Protein AF-A0A3N2BG12-F1 (afdb_monomer_lite)

Sequence (267 aa):
MSTETVSTYLNQVTRMLGGVDPAYRADVLAGVHDHLEAALGPEPWREQEVRHVLDDLGPPEEIAAAALDGQPTMTAEPPSAMSGAWVPPVAVALVAIGTFAMLLLLSGSYGLGLGSAGSGGPMFEPVSLLWSFPVVLLSPPAPLALVGALLVTLSPLYRGVDRLAAWLALPWCLALLGWGAFILRAVDECVRTGSSFCTGIGADTVRLGGVAVVLVASVGLVLLLARLARVRTTGTSDAGRWWTAAGVVLALLVSTRWRTRGHLALR

Organism: NCBI:txid56055

Structure (mmCIF, N/CA/C/O backbone):
data_AF-A0A3N2BG12-F1
#
_entry.id   AF-A0A3N2BG12-F1
#
loop_
_atom_site.group_PDB
_atom_site.id
_atom_site.type_symbol
_atom_site.label_atom_id
_atom_site.label_alt_id
_atom_site.label_comp_id
_atom_site.label_asym_id
_atom_site.label_entity_id
_atom_site.label_seq_id
_atom_site.pdbx_PDB_ins_code
_atom_site.Cartn_x
_atom_site.Cartn_y
_atom_site.Cartn_z
_atom_site.occupancy
_atom_site.B_iso_or_equiv
_atom_site.auth_seq_id
_atom_site.auth_comp_id
_atom_site.auth_asym_id
_atom_site.auth_atom_id
_atom_site.pdbx_PDB_model_num
ATOM 1 N N . MET A 1 1 ? -30.967 -4.534 17.271 1.00 62.66 1 MET A N 1
ATOM 2 C CA . MET A 1 1 ? -31.020 -3.837 18.574 1.00 62.66 1 MET A CA 1
ATOM 3 C C . MET A 1 1 ? -29.747 -4.070 19.380 1.00 62.66 1 MET A C 1
ATOM 5 O O . MET A 1 1 ? -29.144 -3.084 19.763 1.00 62.66 1 MET A O 1
ATOM 9 N N . SER A 1 2 ? -29.258 -5.305 19.555 1.00 81.25 2 SER A N 1
ATOM 10 C CA . SER A 1 2 ? -27.990 -5.590 20.265 1.00 81.25 2 SER A CA 1
ATOM 11 C C . SER A 1 2 ? -26.761 -4.845 19.713 1.00 81.25 2 SER A C 1
ATOM 13 O O . SER A 1 2 ? -25.994 -4.269 20.480 1.00 81.25 2 SER A O 1
ATOM 15 N N . THR A 1 3 ? -26.611 -4.775 18.390 1.00 87.69 3 THR A N 1
ATOM 16 C CA . THR A 1 3 ? -25.514 -4.044 17.725 1.00 87.69 3 THR A CA 1
ATOM 17 C C . THR A 1 3 ? -25.561 -2.528 17.952 1.00 87.69 3 THR A C 1
ATOM 19 O O . THR A 1 3 ? -24.524 -1.876 18.055 1.00 87.69 3 THR A O 1
ATOM 22 N N . GLU A 1 4 ? -26.758 -1.956 18.096 1.00 92.25 4 GLU A N 1
ATOM 23 C CA . GLU A 1 4 ? -26.951 -0.523 18.348 1.00 92.25 4 GLU A CA 1
ATOM 24 C C . GLU A 1 4 ? -26.493 -0.139 19.763 1.00 92.25 4 GLU A C 1
ATOM 26 O O . GLU A 1 4 ? -25.807 0.872 19.941 1.00 92.25 4 GLU A O 1
ATOM 31 N N . THR A 1 5 ? -26.781 -0.985 20.757 1.00 93.31 5 THR A N 1
ATOM 32 C CA . THR A 1 5 ? -26.326 -0.798 22.143 1.00 93.31 5 THR A CA 1
ATOM 33 C C . THR A 1 5 ? -24.801 -0.819 22.237 1.00 93.31 5 THR A C 1
ATOM 35 O O . THR A 1 5 ? -24.218 0.110 22.795 1.00 93.31 5 THR A O 1
ATOM 38 N N . VAL A 1 6 ? -24.147 -1.808 21.616 1.00 94.56 6 VAL A N 1
ATOM 39 C CA . VAL A 1 6 ? -22.675 -1.888 21.564 1.00 94.56 6 VAL A CA 1
ATOM 40 C C . VAL A 1 6 ? -22.083 -0.657 20.880 1.00 94.56 6 VAL A C 1
ATOM 42 O O . VAL A 1 6 ? -21.166 -0.032 21.410 1.00 94.56 6 VAL A O 1
ATOM 45 N N . SER A 1 7 ? -22.639 -0.248 19.734 1.00 94.50 7 SER A N 1
ATOM 46 C CA . SER A 1 7 ? -22.144 0.928 19.007 1.00 94.50 7 SER A CA 1
ATOM 47 C C . SER A 1 7 ? -22.256 2.218 19.828 1.00 94.50 7 SER A C 1
ATOM 49 O O . SER A 1 7 ? -21.365 3.065 19.779 1.00 94.50 7 SER A O 1
ATOM 51 N N . THR A 1 8 ? -23.315 2.345 20.632 1.00 96.62 8 THR A N 1
ATOM 52 C CA . THR A 1 8 ? -23.535 3.496 21.512 1.00 96.62 8 THR A CA 1
ATOM 53 C C . THR A 1 8 ? -22.511 3.514 22.642 1.00 96.62 8 THR A C 1
ATOM 55 O O . THR A 1 8 ? -21.910 4.560 22.893 1.00 96.62 8 THR A O 1
ATOM 58 N N . TYR A 1 9 ? -22.258 2.362 23.268 1.00 96.19 9 TYR A N 1
ATOM 59 C CA . TYR A 1 9 ? -21.237 2.208 24.304 1.00 96.19 9 TYR A CA 1
ATOM 60 C C . TYR A 1 9 ? -19.838 2.570 23.777 1.00 96.19 9 TYR A C 1
ATOM 62 O O . TYR A 1 9 ? -19.161 3.438 24.329 1.00 96.19 9 TYR A O 1
ATOM 70 N N . LEU A 1 10 ? -19.431 2.003 22.635 1.00 96.38 10 LEU A N 1
ATOM 71 C CA . LEU A 1 10 ? -18.131 2.295 22.017 1.00 96.38 10 LEU A CA 1
ATOM 72 C C . LEU A 1 10 ? -17.995 3.766 21.602 1.00 96.38 10 LEU A C 1
ATOM 74 O O . LEU A 1 10 ? -16.921 4.356 21.739 1.00 96.38 10 LEU A O 1
ATOM 78 N N . ASN A 1 11 ? -19.073 4.395 21.131 1.00 97.38 11 ASN A N 1
ATOM 79 C CA . ASN A 1 11 ? -19.065 5.816 20.792 1.00 97.38 11 ASN A CA 1
ATOM 80 C C . ASN A 1 11 ? -18.904 6.702 22.044 1.00 97.38 11 ASN A C 1
ATOM 82 O O . ASN A 1 11 ? -18.196 7.709 22.008 1.00 97.38 11 ASN A O 1
ATOM 86 N N . GLN A 1 12 ? -19.493 6.313 23.180 1.00 97.38 12 GLN A N 1
ATOM 87 C CA . GLN A 1 12 ? -19.287 7.006 24.455 1.00 97.38 12 GLN A CA 1
ATOM 88 C C . GLN A 1 12 ? -17.830 6.912 24.921 1.00 97.38 12 GLN A C 1
ATOM 90 O O . GLN A 1 12 ? -17.235 7.951 25.221 1.00 97.38 12 GLN A O 1
ATOM 95 N N . VAL A 1 13 ? -17.231 5.714 24.889 1.00 96.81 13 VAL A N 1
ATOM 96 C CA . VAL A 1 13 ? -15.799 5.514 25.182 1.00 96.81 13 VAL A CA 1
ATOM 97 C C . VAL A 1 13 ? -14.935 6.362 24.241 1.00 96.81 13 VAL A C 1
ATOM 99 O O . VAL A 1 13 ? -14.073 7.116 24.688 1.00 96.81 13 VAL A O 1
ATOM 102 N N . THR A 1 14 ? -15.226 6.336 22.937 1.00 96.69 14 THR A N 1
ATOM 103 C CA . THR A 1 14 ? -14.512 7.128 21.919 1.00 96.69 14 THR A CA 1
ATOM 104 C C . THR A 1 14 ? -14.554 8.626 22.217 1.00 96.69 14 THR A C 1
ATOM 106 O O . THR A 1 14 ? -13.544 9.317 22.070 1.00 96.69 14 THR A O 1
ATOM 109 N N . ARG A 1 15 ? -15.714 9.141 22.645 1.00 96.62 15 ARG A N 1
ATOM 110 C CA . ARG A 1 15 ? -15.890 10.553 23.001 1.00 96.62 15 ARG A CA 1
ATOM 111 C C . ARG A 1 15 ? -15.058 10.932 24.227 1.00 96.62 15 ARG A C 1
ATOM 113 O O . ARG A 1 15 ? -14.463 12.007 24.231 1.00 96.62 15 ARG A O 1
ATOM 120 N N . MET A 1 16 ? -14.997 10.066 25.240 1.00 97.19 16 MET A N 1
ATOM 121 C CA . MET A 1 16 ? -14.211 10.309 26.458 1.00 97.19 16 MET A CA 1
ATOM 122 C C . MET A 1 16 ? -12.703 10.234 26.210 1.00 97.19 16 MET A C 1
ATOM 124 O O . MET A 1 16 ? -11.955 11.053 26.736 1.00 97.19 16 MET A O 1
ATOM 128 N N . LEU A 1 17 ? -12.261 9.354 25.311 1.00 95.94 17 LEU A N 1
ATOM 129 C CA . LEU A 1 17 ? -10.867 9.272 24.864 1.00 95.94 17 LEU A CA 1
ATOM 130 C C . LEU A 1 17 ? -10.474 10.377 23.863 1.00 95.94 17 LEU A C 1
ATOM 132 O O . LEU A 1 17 ? -9.393 10.325 23.275 1.00 95.94 17 LEU A O 1
ATOM 136 N N . GLY A 1 18 ? -11.321 11.391 23.648 1.00 94.00 18 GLY A N 1
ATOM 137 C CA . GLY A 1 18 ? -11.129 12.439 22.641 1.00 94.00 18 GLY A CA 1
ATOM 138 C C . GLY A 1 18 ? -9.801 13.202 22.739 1.00 94.00 18 GLY A C 1
ATOM 139 O O . GLY A 1 18 ? -9.287 13.638 21.708 1.00 94.00 18 GLY A O 1
ATOM 140 N N . GLY A 1 19 ? -9.231 13.314 23.944 1.00 89.81 19 GLY A N 1
ATOM 141 C CA . GLY A 1 19 ? -7.939 13.964 24.200 1.00 89.81 19 GLY A CA 1
ATOM 142 C C . GLY A 1 19 ? -6.706 13.059 24.075 1.00 89.81 19 GLY A C 1
ATOM 143 O O . GLY A 1 19 ? -5.590 13.562 24.147 1.00 89.81 19 GLY A O 1
ATOM 144 N N . VAL A 1 20 ? -6.889 11.749 23.890 1.00 91.25 20 VAL A N 1
ATOM 145 C CA . VAL A 1 20 ? -5.798 10.760 23.834 1.00 91.25 20 VAL A CA 1
ATOM 146 C C . VAL A 1 20 ? -5.243 10.632 22.416 1.00 91.25 20 VAL A C 1
ATOM 148 O O . VAL A 1 20 ? -5.963 10.906 21.449 1.00 91.25 20 VAL A O 1
ATOM 151 N N . ASP A 1 21 ? -3.984 10.200 22.284 1.00 87.69 21 ASP A N 1
ATOM 152 C CA . ASP A 1 21 ? -3.363 9.896 20.992 1.00 87.69 21 ASP A CA 1
ATOM 153 C C . ASP A 1 21 ? -4.276 8.998 20.119 1.00 87.69 21 ASP A C 1
ATOM 155 O O . ASP A 1 21 ? -4.820 8.006 20.620 1.00 87.69 21 ASP A O 1
ATOM 159 N N . PRO A 1 22 ? -4.485 9.322 18.825 1.00 86.06 22 PRO A N 1
ATOM 160 C CA . PRO A 1 22 ? -5.392 8.566 17.965 1.00 86.06 22 PRO A CA 1
ATOM 161 C C . PRO A 1 22 ? -5.028 7.088 17.785 1.00 86.06 22 PRO A C 1
ATOM 163 O O . PRO A 1 22 ? -5.942 6.284 17.601 1.00 86.06 22 PRO A O 1
ATOM 166 N N . ALA A 1 23 ? -3.740 6.724 17.816 1.00 83.50 23 ALA A N 1
ATOM 167 C CA . ALA A 1 23 ? -3.322 5.332 17.672 1.00 83.50 23 ALA A CA 1
ATOM 168 C C . ALA A 1 23 ? -3.644 4.546 18.946 1.00 83.50 23 ALA A C 1
ATOM 170 O O . ALA A 1 23 ? -4.341 3.539 18.875 1.00 83.50 23 ALA A O 1
ATOM 171 N N . TYR A 1 24 ? -3.273 5.077 20.113 1.00 89.25 24 TYR A N 1
ATOM 172 C CA . TYR A 1 24 ? -3.615 4.448 21.392 1.00 89.25 24 TYR A CA 1
ATOM 173 C C . TYR A 1 24 ? -5.133 4.317 21.591 1.00 89.25 24 TYR A C 1
ATOM 175 O O . TYR A 1 24 ? -5.625 3.295 22.062 1.00 89.25 24 TYR A O 1
ATOM 183 N N . ARG A 1 25 ? -5.913 5.320 21.170 1.00 94.00 25 ARG A N 1
ATOM 184 C CA . ARG A 1 25 ? -7.381 5.246 21.193 1.00 94.00 25 ARG A CA 1
ATOM 185 C C . ARG A 1 25 ? -7.918 4.090 20.349 1.00 94.00 25 ARG A C 1
ATOM 187 O O . ARG A 1 25 ? -8.853 3.420 20.778 1.00 94.00 25 ARG A O 1
ATOM 194 N N . ALA A 1 26 ? -7.364 3.882 19.155 1.00 92.19 26 ALA A N 1
ATOM 195 C CA . ALA A 1 26 ? -7.762 2.774 18.293 1.00 92.19 26 ALA A CA 1
ATOM 196 C C . ALA A 1 26 ? -7.432 1.422 18.939 1.00 92.19 26 ALA A C 1
ATOM 198 O O . ALA A 1 26 ? -8.269 0.525 18.891 1.00 92.19 26 ALA A O 1
ATOM 199 N N . ASP A 1 27 ? -6.278 1.310 19.599 1.00 93.75 27 ASP A N 1
ATOM 200 C CA . ASP A 1 27 ? -5.863 0.092 20.299 1.00 93.75 27 ASP A CA 1
ATOM 201 C C . ASP A 1 27 ? -6.783 -0.230 21.487 1.00 93.75 27 ASP A C 1
ATOM 203 O O . ASP A 1 27 ? -7.213 -1.371 21.642 1.00 93.75 27 ASP A O 1
ATOM 207 N N . VAL A 1 28 ? -7.161 0.773 22.289 1.00 95.25 28 VAL A N 1
ATOM 208 C CA . VAL A 1 28 ? -8.118 0.593 23.397 1.00 95.25 28 VAL A CA 1
ATOM 209 C C . VAL A 1 28 ? -9.482 0.139 22.872 1.00 95.25 28 VAL A C 1
ATOM 211 O O . VAL A 1 28 ? -10.059 -0.813 23.393 1.00 95.25 28 VAL A O 1
ATOM 214 N N . LEU A 1 29 ? -9.997 0.784 21.819 1.00 96.06 29 LEU A N 1
ATOM 215 C CA . LEU A 1 29 ? -11.281 0.405 21.221 1.00 96.06 29 LEU A CA 1
ATOM 216 C C . LEU A 1 29 ? -11.239 -0.996 20.601 1.00 96.06 29 LEU A C 1
ATOM 218 O O . LEU A 1 29 ? -12.219 -1.729 20.721 1.00 96.06 29 LEU A O 1
ATOM 222 N N . ALA A 1 30 ? -10.120 -1.375 19.977 1.00 94.75 30 ALA A N 1
ATOM 223 C CA . ALA A 1 30 ? -9.907 -2.726 19.472 1.00 94.75 30 ALA A CA 1
ATOM 224 C C . ALA A 1 30 ? -9.903 -3.745 20.618 1.00 94.75 30 ALA A C 1
ATOM 226 O O . ALA A 1 30 ? -10.623 -4.728 20.541 1.00 94.75 30 ALA A O 1
ATOM 227 N N . GLY A 1 31 ? -9.207 -3.469 21.726 1.00 95.38 31 GLY A N 1
ATOM 228 C CA . GLY A 1 31 ? -9.200 -4.352 22.895 1.00 95.38 31 GLY A CA 1
ATOM 229 C C . GLY A 1 31 ? -10.588 -4.558 23.515 1.00 95.38 31 GLY A C 1
ATOM 230 O O . GLY A 1 31 ? -10.947 -5.681 23.865 1.00 95.38 31 GLY A O 1
ATOM 231 N N . VAL A 1 32 ? -11.402 -3.498 23.607 1.00 96.38 32 VAL A N 1
ATOM 232 C CA . VAL A 1 32 ? -12.797 -3.610 24.076 1.00 96.38 32 VAL A CA 1
ATOM 233 C C . VAL A 1 32 ? -13.641 -4.419 23.088 1.00 96.38 32 VAL A C 1
ATOM 235 O O . VAL A 1 32 ? -14.423 -5.270 23.506 1.00 96.38 32 VAL A O 1
ATOM 238 N N . HIS A 1 33 ? -13.477 -4.184 21.783 1.00 95.12 33 HIS A N 1
ATOM 239 C CA . HIS A 1 33 ? -14.175 -4.947 20.750 1.00 95.12 33 HIS A CA 1
ATOM 240 C C . HIS A 1 33 ? -13.805 -6.437 20.794 1.00 95.12 33 HIS A C 1
ATOM 242 O O . HIS A 1 33 ? -14.693 -7.285 20.783 1.00 95.12 33 HIS A O 1
ATOM 248 N N . ASP A 1 34 ? -12.518 -6.756 20.915 1.00 95.19 34 ASP A N 1
ATOM 249 C CA . ASP A 1 34 ? -12.016 -8.127 21.008 1.00 95.19 34 ASP A CA 1
ATOM 250 C C . ASP A 1 34 ? -12.550 -8.832 22.263 1.00 95.19 34 ASP A C 1
ATOM 252 O O . ASP A 1 34 ? -12.915 -10.006 22.209 1.00 95.19 34 ASP A O 1
ATOM 256 N N . HIS A 1 35 ? -12.657 -8.121 23.393 1.00 95.44 35 HIS A N 1
ATOM 257 C CA . HIS A 1 35 ? -13.257 -8.668 24.611 1.00 95.44 35 HIS A CA 1
ATOM 258 C C . HIS A 1 35 ? -14.750 -8.978 24.427 1.00 95.44 35 HIS A C 1
ATOM 260 O O . HIS A 1 35 ? -15.215 -10.042 24.838 1.00 95.44 35 HIS A O 1
ATOM 266 N N . LEU A 1 36 ? -15.492 -8.081 23.769 1.00 95.38 36 LEU A N 1
ATOM 267 C CA . LEU A 1 36 ? -16.903 -8.293 23.442 1.00 95.38 36 LEU A CA 1
ATOM 268 C C . LEU A 1 36 ? -17.092 -9.492 22.507 1.00 95.38 36 LEU A C 1
ATOM 270 O O . LEU A 1 36 ? -17.956 -10.328 22.763 1.00 95.38 36 LEU A O 1
ATOM 274 N N . GLU A 1 37 ? -16.276 -9.608 21.460 1.00 94.81 37 GLU A N 1
ATOM 275 C CA . GLU A 1 37 ? -16.325 -10.732 20.521 1.00 94.81 37 GLU A CA 1
ATOM 276 C C . GLU A 1 37 ? -15.964 -12.057 21.209 1.00 94.81 37 GLU A C 1
ATOM 278 O O . GLU A 1 37 ? -16.634 -13.068 20.997 1.00 94.81 37 GLU A O 1
ATOM 283 N N . ALA A 1 38 ? -14.963 -12.056 22.093 1.00 96.25 38 ALA A N 1
ATOM 284 C CA . ALA A 1 38 ? -14.580 -13.235 22.864 1.00 96.25 38 ALA A CA 1
ATOM 285 C C . ALA A 1 38 ? -15.675 -13.684 23.848 1.00 96.25 38 ALA A C 1
ATOM 287 O O . ALA A 1 38 ? -15.884 -14.885 24.021 1.00 96.25 38 ALA A O 1
ATOM 288 N N . ALA A 1 39 ? -16.374 -12.738 24.483 1.00 96.94 39 ALA A N 1
ATOM 289 C CA . ALA A 1 39 ? -17.426 -13.028 25.455 1.00 96.94 39 ALA A CA 1
ATOM 290 C C . ALA A 1 39 ? -18.754 -13.443 24.798 1.00 96.94 39 ALA A C 1
ATOM 292 O O . ALA A 1 39 ? -19.433 -14.343 25.291 1.00 96.94 39 ALA A O 1
ATOM 293 N N . LEU A 1 40 ? -19.131 -12.797 23.690 1.00 96.19 40 LEU A N 1
ATOM 294 C CA . LEU A 1 40 ? -20.418 -13.008 23.017 1.00 96.19 40 LEU A CA 1
ATOM 295 C C . LEU A 1 40 ? -20.354 -14.062 21.900 1.00 96.19 40 LEU A C 1
ATOM 297 O O . LEU A 1 40 ? -21.387 -14.616 21.521 1.00 96.19 40 LEU A O 1
ATOM 301 N N . GLY A 1 41 ? -19.162 -14.355 21.376 1.00 95.38 41 GLY A N 1
ATOM 302 C CA . GLY A 1 41 ? -18.966 -15.248 20.238 1.00 95.38 41 GLY A CA 1
ATOM 303 C C . GLY A 1 41 ? -19.413 -14.636 18.900 1.00 95.38 41 GLY A C 1
ATOM 304 O O . GLY A 1 41 ? -19.650 -13.430 18.801 1.00 95.38 41 GLY A O 1
ATOM 305 N N . PRO A 1 42 ? -19.526 -15.451 17.834 1.00 92.81 42 PRO A N 1
ATOM 306 C CA . PRO A 1 42 ? -19.967 -14.973 16.527 1.00 92.81 42 PRO A CA 1
ATOM 307 C C . PRO A 1 42 ? -21.444 -14.544 16.543 1.00 92.81 42 PRO A C 1
ATOM 309 O O . PRO A 1 42 ? -22.285 -15.182 17.174 1.00 92.81 42 PRO A O 1
ATOM 312 N N . GLU A 1 43 ? -21.764 -13.476 15.810 1.00 89.44 43 GLU A N 1
ATOM 313 C CA . GLU A 1 43 ? -23.131 -12.961 15.654 1.00 89.44 43 GLU A CA 1
ATOM 314 C C . GLU A 1 43 ? -24.121 -14.016 15.103 1.00 89.44 43 GLU A C 1
ATOM 316 O O . GLU A 1 43 ? -23.722 -14.899 14.334 1.00 89.44 43 GLU A O 1
ATOM 321 N N . PRO A 1 44 ? -25.435 -13.907 15.411 1.00 91.75 44 PRO A N 1
ATOM 322 C CA . PRO A 1 44 ? -26.118 -12.786 16.076 1.00 91.75 44 PRO A CA 1
ATOM 323 C C . PRO A 1 44 ? -26.191 -12.889 17.610 1.00 91.75 44 PRO A C 1
ATOM 325 O O . PRO A 1 44 ? -26.541 -13.930 18.160 1.00 91.75 44 PRO A O 1
ATOM 328 N N . TRP A 1 45 ? -25.972 -11.765 18.300 1.00 94.56 45 TRP A N 1
ATOM 329 C CA . TRP A 1 45 ? -26.019 -11.694 19.768 1.00 94.56 45 TRP A CA 1
ATOM 330 C C . TRP A 1 45 ? -27.411 -11.387 20.312 1.00 94.56 45 TRP A C 1
ATOM 332 O O . TRP A 1 45 ? -28.114 -10.502 19.800 1.00 94.56 45 TRP A O 1
ATOM 342 N N . ARG A 1 46 ? -27.789 -12.047 21.414 1.00 94.88 46 ARG A N 1
ATOM 343 C CA . ARG A 1 46 ? -29.024 -11.717 22.133 1.00 94.88 46 ARG A CA 1
ATOM 344 C C . ARG A 1 46 ? -28.812 -10.478 22.991 1.00 94.88 46 ARG A C 1
ATOM 346 O O . ARG A 1 46 ? -27.800 -10.320 23.661 1.00 94.88 46 ARG A O 1
ATOM 353 N N . GLU A 1 47 ? -29.813 -9.606 23.024 1.00 94.50 47 GLU A N 1
ATOM 354 C CA . GLU A 1 47 ? -29.732 -8.327 23.740 1.00 94.50 47 GLU A CA 1
ATOM 355 C C . GLU A 1 47 ? -29.462 -8.489 25.245 1.00 94.50 47 GLU A C 1
ATOM 357 O O . GLU A 1 47 ? -28.761 -7.677 25.842 1.00 94.50 47 GLU A O 1
ATOM 362 N N . GLN A 1 48 ? -29.986 -9.556 25.853 1.00 95.75 48 GLN A N 1
ATOM 363 C CA . GLN A 1 48 ? -29.745 -9.864 27.262 1.00 95.75 48 GLN A CA 1
ATOM 364 C C . GLN A 1 48 ? -28.290 -10.277 27.531 1.00 95.75 48 GLN A C 1
ATOM 366 O O . GLN A 1 48 ? -27.757 -9.922 28.576 1.00 95.75 48 GLN A O 1
ATOM 371 N N . GLU A 1 49 ? -27.646 -10.984 26.597 1.00 96.06 49 GLU A N 1
ATOM 372 C CA . GLU A 1 49 ? -26.230 -11.364 26.709 1.00 96.06 49 GLU A CA 1
ATOM 373 C C . GLU A 1 49 ? -25.338 -10.134 26.568 1.00 96.06 49 GLU A C 1
ATOM 375 O O . GLU A 1 49 ? -24.463 -9.919 27.395 1.00 96.06 49 GLU A O 1
ATOM 380 N N . VAL A 1 50 ? -25.625 -9.274 25.582 1.00 96.62 50 VAL A N 1
ATOM 381 C CA . VAL A 1 50 ? -24.908 -8.003 25.397 1.00 96.62 50 VAL A CA 1
ATOM 382 C C . VAL A 1 50 ? -25.001 -7.133 26.644 1.00 96.62 50 VAL A C 1
ATOM 384 O O . VAL A 1 50 ? -23.988 -6.612 27.089 1.00 96.62 50 VAL A O 1
ATOM 387 N N . ARG A 1 51 ? -26.196 -6.990 27.231 1.00 96.06 51 ARG A N 1
ATOM 388 C CA . ARG A 1 51 ? -26.363 -6.228 28.476 1.00 96.06 51 ARG A CA 1
ATOM 389 C C . ARG A 1 51 ? -25.555 -6.823 29.624 1.00 96.06 51 ARG A C 1
ATOM 391 O O . ARG A 1 51 ? -24.881 -6.072 30.309 1.00 96.06 51 ARG A O 1
ATOM 398 N N . HIS A 1 52 ? -25.571 -8.145 29.785 1.00 96.69 52 HIS A N 1
ATOM 399 C CA . HIS A 1 52 ? -24.802 -8.802 30.840 1.00 96.69 52 HIS A CA 1
ATOM 400 C C . HIS A 1 52 ? -23.290 -8.591 30.678 1.00 96.69 52 HIS A C 1
ATOM 402 O O . HIS A 1 52 ? -22.629 -8.213 31.633 1.00 96.69 52 HIS A O 1
ATOM 408 N N . VAL A 1 53 ? -22.763 -8.747 29.460 1.00 97.06 53 VAL A N 1
ATOM 409 C CA . VAL A 1 53 ? -21.334 -8.537 29.176 1.00 97.06 53 VAL A CA 1
ATOM 410 C C . VAL A 1 53 ? -20.938 -7.063 29.326 1.00 97.06 53 VAL A C 1
ATOM 412 O O . VAL A 1 53 ? -19.855 -6.773 29.823 1.00 97.06 53 VAL A O 1
ATOM 415 N N . LEU A 1 54 ? -21.797 -6.119 28.926 1.00 96.56 54 LEU A N 1
ATOM 416 C CA . LEU A 1 54 ? -21.545 -4.688 29.135 1.00 96.56 54 LEU A CA 1
ATOM 417 C C . LEU A 1 54 ? -21.585 -4.301 30.620 1.00 96.56 54 LEU A C 1
ATOM 419 O O . LEU A 1 54 ? -20.792 -3.460 31.034 1.00 96.56 54 LEU A O 1
ATOM 423 N N . ASP A 1 55 ? -22.462 -4.920 31.412 1.00 97.31 55 ASP A N 1
ATOM 424 C CA . ASP A 1 55 ? -22.481 -4.741 32.866 1.00 97.31 55 ASP A CA 1
ATOM 425 C C . ASP A 1 55 ? -21.192 -5.296 33.507 1.00 97.31 55 ASP A C 1
ATOM 427 O O . ASP A 1 55 ? -20.639 -4.657 34.401 1.00 97.31 55 ASP A O 1
ATOM 431 N N . ASP A 1 56 ? -20.670 -6.428 33.013 1.00 96.94 56 ASP A N 1
ATOM 432 C CA . ASP A 1 56 ? -19.406 -7.025 33.476 1.00 96.94 56 ASP A CA 1
ATOM 433 C C . ASP A 1 56 ? -18.168 -6.191 33.085 1.00 96.94 56 ASP A C 1
ATOM 435 O O . ASP A 1 56 ? -17.212 -6.099 33.856 1.00 96.94 56 ASP A O 1
ATOM 439 N N . LEU A 1 57 ? -18.181 -5.563 31.902 1.00 95.88 57 LEU A N 1
ATOM 440 C CA . LEU A 1 57 ? -17.156 -4.608 31.445 1.00 95.88 57 LEU A CA 1
ATOM 441 C C . LEU A 1 57 ? -17.131 -3.322 32.283 1.00 95.88 57 LEU A C 1
ATOM 443 O O . LEU A 1 57 ? -16.095 -2.659 32.357 1.00 95.88 57 LEU A O 1
ATOM 447 N N . GLY A 1 58 ? -18.263 -2.972 32.893 1.00 97.06 58 GLY A N 1
ATOM 448 C CA . GLY A 1 58 ? -18.432 -1.764 33.685 1.00 97.06 58 GLY A CA 1
ATOM 449 C C . GLY A 1 58 ? -18.820 -0.526 32.865 1.00 97.06 58 GLY A C 1
ATOM 450 O O . GLY A 1 58 ? -18.972 -0.566 31.635 1.00 97.06 58 GLY A O 1
ATOM 451 N N . PRO A 1 59 ? -19.028 0.614 33.543 1.00 97.31 59 PRO A N 1
ATOM 452 C CA . PRO A 1 59 ? -19.412 1.856 32.892 1.00 97.31 59 PRO A CA 1
ATOM 453 C C . PRO A 1 59 ? -18.285 2.372 31.978 1.00 97.31 59 PRO A C 1
ATOM 455 O O . PRO A 1 59 ? -17.099 2.215 32.286 1.00 97.31 59 PRO A O 1
ATOM 458 N N . PRO A 1 60 ? -18.619 3.026 30.853 1.00 96.44 60 PRO A N 1
ATOM 459 C CA . PRO A 1 60 ? -17.619 3.467 29.885 1.00 96.44 60 PRO A CA 1
ATOM 460 C C . PRO A 1 60 ? -16.643 4.501 30.480 1.00 96.44 60 PRO A C 1
ATOM 462 O O . PRO A 1 60 ? -15.517 4.631 29.994 1.00 96.44 60 PRO A O 1
ATOM 465 N N . GLU A 1 61 ? -17.044 5.228 31.530 1.00 96.75 61 GLU A N 1
ATOM 466 C CA . GLU A 1 61 ? -16.197 6.162 32.277 1.00 96.75 61 GLU A CA 1
ATOM 467 C C . GLU A 1 61 ? -15.029 5.452 32.974 1.00 96.75 61 GLU A C 1
ATOM 469 O O . GLU A 1 61 ? -13.919 5.982 32.978 1.00 96.75 61 GLU A O 1
ATOM 474 N N . GLU A 1 62 ? -15.251 4.253 33.525 1.00 96.50 62 GLU A N 1
ATOM 475 C CA . GLU A 1 62 ? -14.209 3.472 34.204 1.00 96.50 62 GLU A CA 1
ATOM 476 C C . GLU A 1 62 ? -13.184 2.930 33.207 1.00 96.50 62 GLU A C 1
ATOM 478 O O . GLU A 1 62 ? -11.984 3.040 33.452 1.00 96.50 62 GLU A O 1
ATOM 483 N N . ILE A 1 63 ? -13.628 2.442 32.043 1.00 95.19 63 ILE A N 1
ATOM 484 C CA . ILE A 1 63 ? -12.719 2.013 30.968 1.00 95.19 63 ILE A CA 1
ATOM 485 C C . ILE A 1 63 ? -11.881 3.193 30.471 1.00 95.19 63 ILE A C 1
ATOM 487 O O . ILE A 1 63 ? -10.668 3.067 30.292 1.00 95.19 63 ILE A O 1
ATOM 491 N N . ALA A 1 64 ? -12.507 4.355 30.260 1.00 94.88 64 ALA A N 1
ATOM 492 C CA . ALA A 1 64 ? -11.794 5.549 29.824 1.00 94.88 64 ALA A CA 1
ATOM 493 C C . ALA A 1 64 ? -10.782 6.027 30.879 1.00 94.88 64 ALA A C 1
ATOM 495 O O . ALA A 1 64 ? -9.653 6.357 30.522 1.00 94.88 64 ALA A O 1
ATOM 496 N N . ALA A 1 65 ? -11.153 6.026 32.163 1.00 94.44 65 ALA A N 1
ATOM 497 C CA . ALA A 1 65 ? -10.254 6.377 33.261 1.00 94.44 65 ALA A CA 1
ATOM 498 C C . ALA A 1 65 ? -9.078 5.395 33.370 1.00 94.44 65 ALA A C 1
ATOM 500 O O . ALA A 1 65 ? -7.930 5.827 33.415 1.00 94.44 65 ALA A O 1
ATOM 501 N N . ALA A 1 66 ? -9.339 4.086 33.309 1.00 92.69 66 ALA A N 1
ATOM 502 C CA . ALA A 1 66 ? -8.300 3.060 33.331 1.00 92.69 66 ALA A CA 1
ATOM 503 C C . ALA A 1 66 ? -7.338 3.183 32.138 1.00 92.69 66 ALA A C 1
ATOM 505 O O . ALA A 1 66 ? -6.128 3.027 32.297 1.00 92.69 66 ALA A O 1
ATOM 506 N N . ALA A 1 67 ? -7.851 3.509 30.947 1.00 91.50 67 ALA A N 1
ATOM 507 C CA . ALA A 1 67 ? -7.029 3.737 29.762 1.00 91.50 67 ALA A CA 1
ATOM 508 C C . ALA A 1 67 ? -6.159 5.002 29.872 1.00 91.50 67 ALA A C 1
ATOM 510 O O . ALA A 1 67 ? -5.051 5.014 29.334 1.00 91.50 67 ALA A O 1
ATOM 511 N N . LEU A 1 68 ? -6.651 6.046 30.549 1.00 90.50 68 LEU A N 1
ATOM 512 C CA . LEU A 1 68 ? -5.912 7.285 30.815 1.00 90.50 68 LEU A CA 1
ATOM 513 C C . LEU A 1 68 ? -4.833 7.091 31.890 1.00 90.50 68 LEU A C 1
ATOM 515 O O . LEU A 1 68 ? -3.715 7.565 31.710 1.00 90.50 68 LEU A O 1
ATOM 519 N N . ASP A 1 69 ? -5.138 6.361 32.964 1.00 90.44 69 ASP A N 1
ATOM 520 C CA . ASP A 1 69 ? -4.191 6.047 34.044 1.00 90.44 69 ASP A CA 1
ATOM 521 C C . ASP A 1 69 ? -3.108 5.066 33.588 1.00 90.44 69 ASP A C 1
ATOM 523 O O . ASP A 1 69 ? -1.935 5.192 33.941 1.00 90.44 69 ASP A O 1
ATOM 527 N N . GLY A 1 70 ? -3.505 4.083 32.780 1.00 78.31 70 GLY A N 1
ATOM 528 C CA . GLY A 1 70 ? -2.621 3.092 32.185 1.00 78.31 70 GLY A CA 1
ATOM 529 C C . GLY A 1 70 ? -1.867 3.601 30.966 1.00 78.31 70 GLY A C 1
ATOM 530 O O . GLY A 1 70 ? -1.110 2.819 30.391 1.00 78.31 70 GLY A O 1
ATOM 531 N N . GLN A 1 71 ? -2.060 4.868 30.564 1.00 75.44 71 GLN A N 1
ATOM 532 C CA . GLN A 1 71 ? -1.332 5.447 29.448 1.00 75.44 71 GLN A CA 1
ATOM 533 C C . GLN A 1 71 ? 0.152 5.309 29.785 1.00 75.44 71 GLN A C 1
ATOM 535 O O . GLN A 1 71 ? 0.626 5.978 30.712 1.00 75.44 71 GLN A O 1
ATOM 540 N N . PRO A 1 72 ? 0.897 4.427 29.086 1.00 63.09 72 PRO A N 1
ATOM 541 C CA . PRO A 1 72 ? 2.319 4.343 29.320 1.00 63.09 72 PRO A CA 1
ATOM 542 C C . PRO A 1 72 ? 2.811 5.761 29.109 1.00 63.09 72 PRO A C 1
ATOM 544 O O . PRO A 1 72 ? 2.456 6.384 28.102 1.00 63.09 72 PRO A O 1
ATOM 547 N N . THR A 1 73 ? 3.544 6.305 30.082 1.00 58.44 73 THR A N 1
ATOM 548 C CA . THR A 1 73 ? 4.301 7.531 29.885 1.00 58.44 73 THR A CA 1
ATOM 549 C C . THR A 1 73 ? 5.193 7.202 28.706 1.00 58.44 73 THR A C 1
ATOM 551 O O . THR A 1 73 ? 6.222 6.548 28.868 1.00 58.44 73 THR A O 1
ATOM 554 N N . MET A 1 74 ? 4.712 7.490 27.496 1.00 53.81 74 MET A N 1
ATOM 555 C CA . MET A 1 74 ? 5.414 7.200 26.273 1.00 53.81 74 MET A CA 1
ATOM 556 C C . MET A 1 74 ? 6.594 8.133 26.384 1.00 53.81 74 MET A C 1
ATOM 558 O O . MET A 1 74 ? 6.488 9.330 26.119 1.00 53.81 74 MET A O 1
ATOM 562 N N . THR A 1 75 ? 7.698 7.598 26.899 1.00 50.94 75 THR A N 1
ATOM 563 C CA . THR A 1 75 ? 9.023 8.136 26.686 1.00 50.94 75 THR A CA 1
ATOM 564 C C . THR A 1 75 ? 9.064 8.258 25.184 1.00 50.94 75 THR A C 1
ATOM 566 O O . THR A 1 75 ? 9.132 7.228 24.521 1.00 50.94 75 THR A O 1
ATOM 569 N N . ALA A 1 76 ? 8.795 9.464 24.679 1.00 54.88 76 ALA A N 1
ATOM 570 C CA . ALA A 1 76 ? 8.512 9.691 23.278 1.00 54.88 76 ALA A CA 1
ATOM 571 C C . ALA A 1 76 ? 9.683 9.091 22.519 1.00 54.88 76 ALA A C 1
ATOM 573 O O . ALA A 1 76 ? 10.790 9.634 22.561 1.00 54.88 76 ALA A O 1
ATOM 574 N N . GLU A 1 77 ? 9.469 7.911 21.937 1.00 55.44 77 GLU A N 1
ATOM 575 C CA . GLU A 1 77 ? 10.503 7.277 21.156 1.00 55.44 77 GLU A CA 1
ATOM 576 C C . GLU A 1 77 ? 10.767 8.288 20.047 1.00 55.44 77 GLU A C 1
ATOM 578 O O . GLU A 1 77 ? 9.804 8.743 19.410 1.00 55.44 77 GLU A O 1
ATOM 583 N N . PRO A 1 78 ? 12.012 8.784 19.921 1.00 59.50 78 PRO A N 1
ATOM 584 C CA . PRO A 1 78 ? 12.300 9.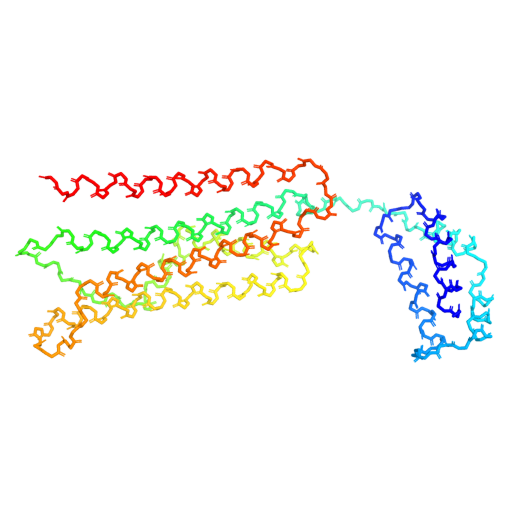878 19.017 1.00 59.50 78 PRO A CA 1
ATOM 585 C C . PRO A 1 78 ? 11.713 9.495 17.665 1.00 59.50 78 PRO A C 1
ATOM 587 O O . PRO A 1 78 ? 11.944 8.363 17.227 1.00 59.50 78 PRO A O 1
ATOM 590 N N . PRO A 1 79 ? 10.896 10.373 17.051 1.00 59.88 79 PRO A N 1
ATOM 591 C CA . PRO A 1 79 ? 10.168 10.028 15.847 1.00 59.88 79 PRO A CA 1
ATOM 592 C C . PRO A 1 79 ? 11.167 9.422 14.877 1.00 59.88 79 PRO A C 1
ATOM 594 O O . PRO A 1 79 ? 12.149 10.074 14.511 1.00 59.88 79 PRO A O 1
ATOM 597 N N . SER A 1 80 ? 10.957 8.144 14.547 1.00 64.69 80 SER A N 1
ATOM 598 C CA . SER A 1 80 ? 11.812 7.435 13.606 1.00 64.69 80 SER A CA 1
ATOM 599 C C . SER A 1 80 ? 12.016 8.349 12.408 1.00 64.69 80 SER A C 1
ATOM 601 O O . SER A 1 80 ? 11.046 8.830 11.821 1.00 64.69 80 SER A O 1
ATOM 603 N N . ALA A 1 81 ? 13.269 8.612 12.031 1.00 67.06 81 ALA A N 1
ATOM 604 C CA . ALA A 1 81 ? 13.573 9.486 10.898 1.00 67.06 81 ALA A CA 1
ATOM 605 C C . ALA A 1 81 ? 12.878 9.024 9.592 1.00 67.06 81 ALA A C 1
ATOM 607 O O . ALA A 1 81 ? 12.791 9.784 8.629 1.00 67.06 81 ALA A O 1
ATOM 608 N N . MET A 1 82 ? 12.345 7.793 9.573 1.00 60.53 82 MET A N 1
ATOM 609 C CA . MET A 1 82 ? 11.604 7.176 8.476 1.00 60.53 82 MET A CA 1
ATOM 610 C C . MET A 1 82 ? 10.064 7.258 8.594 1.00 60.53 82 MET A C 1
ATOM 612 O O . MET A 1 82 ? 9.377 6.744 7.712 1.00 60.53 82 MET A O 1
ATOM 616 N N . SER A 1 83 ? 9.493 7.895 9.625 1.00 64.69 83 SER A N 1
ATOM 617 C CA . SER A 1 83 ? 8.032 8.073 9.781 1.00 64.69 83 SER A CA 1
ATOM 618 C C . SER A 1 83 ? 7.499 9.399 9.222 1.00 64.69 83 SER A C 1
ATOM 620 O O . SER A 1 83 ? 6.293 9.646 9.232 1.00 64.69 83 SER A O 1
ATOM 622 N N . GLY A 1 84 ? 8.375 10.261 8.698 1.00 72.75 84 GLY A N 1
ATOM 623 C CA . GLY A 1 84 ? 7.976 11.556 8.156 1.00 72.75 84 GLY A CA 1
ATOM 624 C C . GLY A 1 84 ? 6.976 11.430 7.000 1.00 72.75 84 GLY A C 1
ATOM 625 O O . GLY A 1 84 ? 7.153 10.627 6.085 1.00 72.75 84 GLY A O 1
ATOM 626 N N . ALA A 1 85 ? 5.962 12.300 6.970 1.00 72.38 85 ALA A N 1
ATOM 627 C CA . ALA A 1 85 ? 4.956 12.352 5.896 1.00 72.38 85 ALA A CA 1
ATOM 628 C C . ALA A 1 85 ? 5.546 12.601 4.484 1.00 72.38 85 ALA A C 1
ATOM 630 O O . ALA A 1 85 ? 4.856 12.442 3.470 1.00 72.38 85 ALA A O 1
ATOM 631 N N . TRP A 1 86 ? 6.825 12.983 4.411 1.00 75.62 86 TRP A N 1
ATOM 632 C CA . TRP A 1 86 ? 7.611 13.158 3.190 1.00 75.62 86 TRP A CA 1
ATOM 633 C C . TRP A 1 86 ? 8.190 11.843 2.634 1.00 75.62 86 TRP A C 1
ATOM 635 O O . TRP A 1 86 ? 8.519 11.787 1.450 1.00 75.62 86 TRP A O 1
ATOM 645 N N . VAL A 1 87 ? 8.270 10.773 3.432 1.00 75.75 87 VAL A N 1
ATOM 646 C CA . VAL A 1 87 ? 8.861 9.489 3.016 1.00 75.75 87 VAL A CA 1
ATOM 647 C C . VAL A 1 87 ? 8.053 8.816 1.899 1.00 75.75 87 VAL A C 1
ATOM 649 O O . VAL A 1 87 ? 8.655 8.455 0.885 1.00 75.75 87 VAL A O 1
ATOM 652 N N . PRO A 1 88 ? 6.706 8.711 1.976 1.00 72.06 88 PRO A N 1
ATOM 653 C CA . PRO A 1 88 ? 5.918 8.133 0.889 1.00 72.06 88 PRO A CA 1
ATOM 654 C C . PRO A 1 88 ? 6.124 8.815 -0.481 1.00 72.06 88 PRO A C 1
ATOM 656 O O . PRO A 1 88 ? 6.401 8.104 -1.444 1.00 72.06 88 PRO A O 1
ATOM 659 N N . PRO A 1 89 ? 6.052 10.156 -0.629 1.00 69.38 89 PRO A N 1
ATOM 660 C CA . PRO A 1 89 ? 6.214 10.799 -1.929 1.00 69.38 89 PRO A CA 1
ATOM 661 C C . PRO A 1 89 ? 7.642 10.697 -2.448 1.00 69.38 89 PRO A C 1
ATOM 663 O O . PRO A 1 89 ? 7.818 10.555 -3.653 1.00 69.38 89 PRO A O 1
ATOM 666 N N . VAL A 1 90 ? 8.649 10.733 -1.570 1.00 74.81 90 VAL A N 1
ATOM 667 C CA . VAL A 1 90 ? 10.045 10.562 -1.988 1.00 74.81 90 VAL A CA 1
ATOM 668 C C . VAL A 1 90 ? 10.298 9.142 -2.484 1.00 74.81 90 VAL A C 1
ATOM 670 O O . VAL A 1 90 ? 10.896 8.984 -3.544 1.00 74.81 90 VAL A O 1
ATOM 673 N N . ALA A 1 91 ? 9.783 8.117 -1.799 1.00 73.00 91 ALA A N 1
ATOM 674 C CA . ALA A 1 91 ? 9.894 6.733 -2.260 1.00 73.00 91 ALA A CA 1
ATOM 675 C C . ALA A 1 91 ? 9.242 6.545 -3.640 1.00 73.00 91 ALA A C 1
ATOM 677 O O . ALA A 1 91 ? 9.850 5.985 -4.550 1.00 73.00 91 ALA A O 1
ATOM 678 N N . VAL A 1 92 ? 8.038 7.091 -3.832 1.00 73.00 92 VAL A N 1
ATOM 679 C CA . VAL A 1 92 ? 7.324 7.031 -5.116 1.00 73.00 92 VAL A CA 1
ATOM 680 C C . VAL A 1 92 ? 8.070 7.785 -6.220 1.00 73.00 92 VAL A C 1
ATOM 682 O O . VAL A 1 92 ? 8.196 7.272 -7.332 1.00 73.00 92 VAL A O 1
ATOM 685 N N . ALA A 1 93 ? 8.600 8.974 -5.924 1.00 75.00 93 ALA A N 1
ATOM 686 C CA . ALA A 1 93 ? 9.384 9.754 -6.876 1.00 75.00 93 ALA A CA 1
ATOM 687 C C . ALA A 1 93 ? 10.675 9.027 -7.279 1.00 75.00 93 ALA A C 1
ATOM 689 O O . ALA A 1 93 ? 10.987 8.968 -8.464 1.00 75.00 93 ALA A O 1
ATOM 690 N N . LEU A 1 94 ? 11.391 8.427 -6.323 1.00 74.69 94 LEU A N 1
ATOM 691 C CA . LEU A 1 94 ? 12.607 7.650 -6.583 1.00 74.69 94 LEU A CA 1
ATOM 692 C C . LEU A 1 94 ? 12.330 6.437 -7.473 1.00 74.69 94 LEU A C 1
ATOM 694 O O . LEU A 1 94 ? 13.060 6.222 -8.440 1.00 74.69 94 LEU A O 1
ATOM 698 N N . VAL A 1 95 ? 11.256 5.689 -7.198 1.00 73.69 95 VAL A N 1
ATOM 699 C CA . VAL A 1 95 ? 10.837 4.562 -8.044 1.00 73.69 95 VAL A CA 1
ATOM 700 C C . VAL A 1 95 ? 10.509 5.057 -9.452 1.00 73.69 95 VAL A C 1
ATOM 702 O O . VAL A 1 95 ? 11.066 4.541 -10.416 1.00 73.69 95 VAL A O 1
ATOM 705 N N . ALA A 1 96 ? 9.686 6.101 -9.586 1.00 74.38 96 ALA A N 1
ATOM 706 C CA . ALA A 1 96 ? 9.302 6.641 -10.888 1.00 74.38 96 ALA A CA 1
ATOM 707 C C . ALA A 1 96 ? 10.508 7.152 -11.698 1.00 74.38 96 ALA A C 1
ATOM 709 O O . ALA A 1 96 ? 10.622 6.845 -12.885 1.00 74.38 96 ALA A O 1
ATOM 710 N N . ILE A 1 97 ? 11.427 7.889 -11.063 1.00 77.31 97 ILE A N 1
ATOM 711 C CA . ILE A 1 97 ? 12.658 8.387 -11.692 1.00 77.31 97 ILE A CA 1
ATOM 712 C C . ILE A 1 97 ? 13.556 7.218 -12.104 1.00 77.31 97 ILE A C 1
ATOM 714 O O . ILE A 1 97 ? 14.051 7.212 -13.230 1.00 77.31 97 ILE A O 1
ATOM 718 N N . GLY A 1 98 ? 13.734 6.218 -11.237 1.00 74.56 98 GLY A N 1
ATOM 719 C CA . GLY A 1 98 ? 14.531 5.027 -11.528 1.00 74.56 98 GLY A CA 1
ATOM 720 C C . GLY A 1 98 ? 13.986 4.253 -12.728 1.00 74.56 98 GLY A C 1
ATOM 721 O O . GLY A 1 98 ? 14.725 3.981 -13.674 1.00 74.56 98 GLY A O 1
ATOM 722 N N . THR A 1 99 ? 12.678 3.975 -12.747 1.00 72.88 99 THR A N 1
ATOM 723 C CA . THR A 1 99 ? 12.021 3.286 -13.869 1.00 72.88 99 THR A CA 1
ATOM 724 C C . THR A 1 99 ? 12.117 4.097 -15.162 1.00 72.88 99 THR A C 1
ATOM 726 O O . THR A 1 99 ? 12.431 3.550 -16.218 1.00 72.88 99 THR A O 1
ATOM 729 N N . PHE A 1 100 ? 11.901 5.413 -15.094 1.00 74.44 100 PHE A N 1
ATOM 730 C CA . PHE A 1 100 ? 11.976 6.289 -16.261 1.00 74.44 100 PHE A CA 1
ATOM 731 C C . PHE A 1 100 ? 13.398 6.396 -16.829 1.00 74.44 100 PHE A C 1
ATOM 733 O O . PHE A 1 100 ? 13.587 6.298 -18.041 1.00 74.44 100 PHE A O 1
ATOM 740 N N . ALA A 1 101 ? 14.409 6.540 -15.969 1.00 76.19 101 ALA A N 1
ATOM 741 C CA . ALA A 1 101 ? 15.810 6.545 -16.378 1.00 76.19 101 ALA A CA 1
ATOM 742 C C . ALA A 1 101 ? 16.206 5.216 -17.037 1.00 76.19 101 ALA A C 1
ATOM 744 O O . ALA A 1 101 ? 16.879 5.219 -18.068 1.00 76.19 101 ALA A O 1
ATOM 745 N N . MET A 1 102 ? 15.734 4.087 -16.497 1.00 71.62 102 MET A N 1
ATOM 746 C CA . MET A 1 102 ? 15.969 2.765 -17.079 1.00 71.62 102 MET A CA 1
ATOM 747 C C . MET A 1 102 ? 15.341 2.642 -18.476 1.00 71.62 102 MET A C 1
ATOM 749 O O . MET A 1 102 ? 16.002 2.179 -19.402 1.00 71.62 102 MET A O 1
ATOM 753 N N . LEU A 1 103 ? 14.108 3.132 -18.659 1.00 72.62 103 LEU A N 1
ATOM 754 C CA . LEU A 1 103 ? 13.433 3.171 -19.963 1.00 72.62 103 LEU A CA 1
ATOM 755 C C . LEU A 1 103 ? 14.159 4.065 -20.977 1.00 72.62 103 LEU A C 1
ATOM 757 O O . LEU A 1 103 ? 14.269 3.692 -22.143 1.00 72.62 103 LEU A O 1
ATOM 761 N N . LEU A 1 104 ? 14.671 5.225 -20.553 1.00 71.88 104 LEU A N 1
ATOM 762 C CA . LEU A 1 104 ? 15.441 6.119 -21.422 1.00 71.88 104 LEU A CA 1
ATOM 763 C C . LEU A 1 104 ? 16.773 5.504 -21.852 1.00 71.88 104 LEU A C 1
ATOM 765 O O . LEU A 1 104 ? 17.136 5.619 -23.021 1.00 71.88 104 LEU A O 1
ATOM 769 N N . LEU A 1 105 ? 17.483 4.843 -20.935 1.00 72.62 105 LEU A N 1
ATOM 770 C CA . LEU A 1 105 ? 18.731 4.144 -21.248 1.00 72.62 105 LEU A CA 1
ATOM 771 C C . LEU A 1 105 ? 18.490 3.000 -22.229 1.00 72.62 105 LEU A C 1
ATOM 773 O O . LEU A 1 105 ? 19.230 2.881 -23.203 1.00 72.62 105 LEU A O 1
ATOM 777 N N . LEU A 1 106 ? 17.422 2.223 -22.017 1.00 70.62 106 LEU A N 1
ATOM 778 C CA . LEU A 1 106 ? 17.009 1.186 -22.956 1.00 70.62 106 LEU A CA 1
ATOM 779 C C . LEU A 1 106 ? 16.680 1.811 -24.318 1.00 70.62 106 LEU A C 1
ATOM 781 O O . LEU A 1 106 ? 17.258 1.432 -25.324 1.00 70.62 106 LEU A O 1
ATOM 785 N N . SER A 1 107 ? 15.822 2.834 -24.366 1.00 71.50 107 SER A N 1
ATOM 786 C CA . SER A 1 107 ? 15.452 3.508 -25.619 1.00 71.50 107 SER A CA 1
ATOM 787 C C . SER A 1 107 ? 16.655 4.100 -26.366 1.00 71.50 107 SER A C 1
ATOM 789 O O . SER A 1 107 ? 16.673 4.077 -27.597 1.00 71.50 107 SER A O 1
ATOM 791 N N . GLY A 1 108 ? 17.633 4.652 -25.646 1.00 67.31 108 GLY A N 1
ATOM 792 C CA . GLY A 1 108 ? 18.833 5.257 -26.218 1.00 67.31 108 GLY A CA 1
ATOM 793 C C . GLY A 1 108 ? 19.766 4.234 -26.861 1.00 67.31 108 GLY A C 1
ATOM 794 O O . GLY A 1 108 ? 20.274 4.485 -27.955 1.00 67.31 108 GLY A O 1
ATOM 795 N N . SER A 1 109 ? 19.940 3.064 -26.238 1.00 66.00 109 SER A N 1
ATOM 796 C CA . SER A 1 109 ? 20.746 1.985 -26.818 1.00 66.00 109 SER A CA 1
ATOM 797 C C . SER A 1 109 ? 20.112 1.406 -28.089 1.00 66.00 109 SER A C 1
ATOM 799 O O . SER A 1 109 ? 20.839 1.129 -29.042 1.00 66.00 109 SER A O 1
ATOM 801 N N . TYR A 1 110 ? 18.776 1.336 -28.179 1.00 58.97 110 TYR A N 1
ATOM 802 C CA . TYR A 1 110 ? 18.089 0.963 -29.428 1.00 58.97 110 TYR A CA 1
ATOM 803 C C . TYR A 1 110 ? 18.239 2.013 -30.540 1.00 58.97 110 TYR A C 1
ATOM 805 O O . TYR A 1 110 ? 18.376 1.663 -31.711 1.00 58.97 110 TYR A O 1
ATOM 813 N N . GLY A 1 111 ? 18.191 3.305 -30.195 1.00 58.78 111 GLY A N 1
ATOM 814 C CA . GLY A 1 111 ? 18.233 4.394 -31.177 1.00 58.78 111 GLY A CA 1
ATOM 815 C C . GLY A 1 111 ? 19.599 4.567 -31.844 1.00 58.78 111 GLY A C 1
ATOM 816 O O . GLY A 1 111 ? 19.668 4.854 -33.038 1.00 58.78 111 GLY A O 1
ATOM 817 N N . LEU A 1 112 ? 20.685 4.362 -31.093 1.00 57.81 112 LEU A N 1
ATOM 818 C CA . LEU A 1 112 ? 22.052 4.529 -31.597 1.00 57.81 112 LEU A CA 1
ATOM 819 C C . LEU A 1 112 ? 22.512 3.381 -32.509 1.00 57.81 112 LEU A C 1
ATOM 821 O O . LEU A 1 112 ? 23.298 3.627 -33.419 1.00 57.81 112 LEU A O 1
ATOM 825 N N . GLY A 1 113 ? 21.998 2.159 -32.328 1.00 54.84 113 GLY A N 1
ATOM 826 C CA . GLY A 1 113 ? 22.376 1.004 -33.156 1.00 54.84 113 GLY A CA 1
ATOM 827 C C . GLY A 1 113 ? 21.827 1.029 -34.589 1.00 54.84 113 GLY A C 1
ATOM 828 O O . GLY A 1 113 ? 22.389 0.394 -35.474 1.00 54.84 113 GLY A O 1
ATOM 829 N N . LEU A 1 114 ? 20.750 1.779 -34.846 1.00 54.75 114 LEU A N 1
ATOM 830 C CA . LEU A 1 114 ? 20.088 1.817 -36.159 1.00 54.75 114 LEU A CA 1
ATOM 831 C C . LEU A 1 114 ? 20.590 2.948 -37.074 1.00 54.75 114 LEU A C 1
ATOM 833 O O . LEU A 1 114 ? 20.299 2.937 -38.268 1.00 54.75 114 LEU A O 1
ATOM 837 N N . GLY A 1 115 ? 21.329 3.925 -36.538 1.00 52.66 115 GLY A N 1
ATOM 838 C CA . GLY A 1 115 ? 21.804 5.091 -37.295 1.00 52.66 115 GLY A CA 1
ATOM 839 C C . GLY A 1 115 ? 23.090 4.865 -38.096 1.00 52.66 115 GLY A C 1
ATOM 840 O O . GLY A 1 115 ? 23.417 5.675 -38.957 1.00 52.66 115 GLY A O 1
ATOM 841 N N . SER A 1 116 ? 23.818 3.776 -37.838 1.00 52.34 116 SER A N 1
ATOM 842 C CA . SER A 1 116 ? 25.141 3.501 -38.416 1.00 52.34 116 SER A CA 1
ATOM 843 C C . SER A 1 116 ? 25.149 2.315 -39.386 1.00 52.34 116 SER A C 1
ATOM 845 O O . SER A 1 116 ? 26.150 1.614 -39.511 1.00 52.34 116 SER A O 1
ATOM 847 N N . ALA A 1 117 ? 24.071 2.115 -40.151 1.00 51.56 117 ALA A N 1
ATOM 848 C CA . ALA A 1 117 ? 24.034 1.170 -41.277 1.00 51.56 117 ALA A CA 1
ATOM 849 C C . ALA A 1 117 ? 24.845 1.661 -42.508 1.00 51.56 117 ALA A C 1
ATOM 851 O O . ALA A 1 117 ? 24.462 1.442 -43.655 1.00 51.56 117 ALA A O 1
ATOM 852 N N . GLY A 1 118 ? 25.970 2.344 -42.269 1.00 52.69 118 GLY A N 1
ATOM 853 C CA . GLY A 1 118 ? 26.956 2.749 -43.266 1.00 52.69 118 GLY A CA 1
ATOM 854 C C . GLY A 1 118 ? 28.125 1.762 -43.306 1.00 52.69 118 GLY A C 1
ATOM 855 O O . GLY A 1 118 ? 29.096 1.921 -42.578 1.00 52.69 118 GLY A O 1
ATOM 856 N N . SER A 1 119 ? 27.984 0.723 -44.133 1.00 51.72 119 SER A N 1
ATOM 857 C CA . SER A 1 119 ? 29.024 -0.078 -44.819 1.00 51.72 119 SER A CA 1
ATOM 858 C C . SER A 1 119 ? 30.246 -0.662 -44.078 1.00 51.72 119 SER A C 1
ATOM 860 O O . SER A 1 119 ? 31.119 -1.212 -44.744 1.00 51.72 119 SER A O 1
ATOM 862 N N . GLY A 1 120 ? 30.345 -0.624 -42.751 1.00 54.19 120 GLY A N 1
ATOM 863 C CA . GLY A 1 120 ? 31.479 -1.219 -42.026 1.00 54.19 120 GLY A CA 1
ATOM 864 C C . GLY A 1 120 ? 31.055 -1.739 -40.664 1.00 54.19 120 GLY A C 1
ATOM 865 O O . GLY A 1 120 ? 31.253 -1.066 -39.658 1.00 54.19 120 GLY A O 1
ATOM 866 N N . GLY A 1 121 ? 30.394 -2.897 -40.647 1.00 49.06 121 GLY A N 1
ATOM 867 C CA . GLY A 1 121 ? 29.737 -3.429 -39.456 1.00 49.06 121 GLY A CA 1
ATOM 868 C C . GLY A 1 121 ? 30.709 -3.650 -38.290 1.00 49.06 121 GLY A C 1
ATOM 869 O O . GLY A 1 121 ? 31.668 -4.408 -38.451 1.00 49.06 121 GLY A O 1
ATOM 870 N N . PRO A 1 122 ? 30.477 -3.061 -37.104 1.00 44.47 122 PRO A N 1
ATOM 871 C CA . PRO A 1 122 ? 31.118 -3.556 -35.899 1.00 44.47 122 PRO A CA 1
ATOM 872 C C . PRO A 1 122 ? 30.610 -4.981 -35.647 1.00 44.47 122 PRO A C 1
ATOM 874 O O . PRO A 1 122 ? 29.402 -5.217 -35.584 1.00 44.47 122 PRO A O 1
ATOM 877 N N . MET A 1 123 ? 31.530 -5.941 -35.518 1.00 52.03 123 MET A N 1
ATOM 878 C CA . MET A 1 123 ? 31.232 -7.258 -34.957 1.00 52.03 123 MET A CA 1
ATOM 879 C C . MET A 1 123 ? 30.714 -7.055 -33.531 1.00 52.03 123 MET A C 1
ATOM 881 O O . MET A 1 123 ? 31.488 -6.960 -32.583 1.00 52.03 123 MET A O 1
ATOM 885 N N . PHE A 1 124 ? 29.397 -6.966 -33.370 1.00 51.03 124 PHE A N 1
ATOM 886 C CA . PHE A 1 124 ? 28.766 -7.201 -32.083 1.00 51.03 124 PHE A CA 1
ATOM 887 C C . PHE A 1 124 ? 28.913 -8.694 -31.794 1.00 51.03 124 PHE A C 1
ATOM 889 O O . PHE A 1 124 ? 28.087 -9.507 -32.216 1.00 51.03 124 PHE A O 1
ATOM 896 N N . GLU A 1 125 ? 30.000 -9.075 -31.120 1.00 51.53 125 GLU A N 1
ATOM 897 C CA . GLU A 1 125 ? 30.000 -10.345 -30.406 1.00 51.53 125 GLU A CA 1
ATOM 898 C C . GLU A 1 125 ? 28.795 -10.332 -29.457 1.00 51.53 125 GLU A C 1
ATOM 900 O O . GLU A 1 125 ? 28.541 -9.306 -28.814 1.00 51.53 125 GLU A O 1
ATOM 905 N N . PRO A 1 126 ? 28.019 -11.425 -29.379 1.00 51.84 126 PRO A N 1
ATOM 906 C CA . PRO A 1 126 ? 26.943 -11.556 -28.416 1.00 51.84 126 PRO A CA 1
ATOM 907 C C . PRO A 1 126 ? 27.572 -11.597 -27.024 1.00 51.84 126 PRO A C 1
ATOM 909 O O . PRO A 1 126 ? 27.834 -12.663 -26.470 1.00 51.84 126 PRO A O 1
ATOM 912 N N . VAL A 1 127 ? 27.849 -10.418 -26.470 1.00 48.47 127 VAL A N 1
ATOM 913 C CA . VAL A 1 127 ? 28.254 -10.238 -25.084 1.00 48.47 127 VAL A CA 1
ATOM 914 C C . VAL A 1 127 ? 27.181 -10.936 -24.272 1.00 48.47 127 VAL A C 1
ATOM 916 O O . VAL A 1 127 ? 26.001 -10.587 -24.324 1.00 48.47 127 VAL A O 1
ATOM 919 N N . SER A 1 128 ? 27.584 -12.030 -23.645 1.00 52.81 128 SER A N 1
ATOM 920 C CA . SER A 1 128 ? 26.698 -12.967 -22.985 1.00 52.81 128 SER A CA 1
ATOM 921 C C . SER A 1 128 ? 25.811 -12.193 -22.014 1.00 52.81 128 SER A C 1
ATOM 923 O O . SER A 1 128 ? 26.296 -11.575 -21.073 1.00 52.81 128 SER A O 1
ATOM 925 N N . LEU A 1 129 ? 24.498 -12.220 -22.251 1.00 52.91 129 LEU A N 1
ATOM 926 C CA . LEU A 1 129 ? 23.480 -11.554 -21.425 1.00 52.91 129 LEU A CA 1
ATOM 927 C C . LEU A 1 129 ? 23.676 -11.823 -19.921 1.00 52.91 129 LEU A C 1
ATOM 929 O O . LEU A 1 129 ? 23.416 -10.955 -19.095 1.00 52.91 129 LEU A O 1
ATOM 933 N N . LEU A 1 130 ? 24.205 -13.002 -19.581 1.00 53.88 130 LEU A N 1
ATOM 934 C CA . LEU A 1 130 ? 24.613 -13.405 -18.232 1.00 53.88 130 LEU A CA 1
ATOM 935 C C . LEU A 1 130 ? 25.731 -12.534 -17.621 1.00 53.88 130 LEU A C 1
ATOM 937 O O . LEU A 1 130 ? 25.682 -12.257 -16.427 1.00 53.88 130 LEU A O 1
ATOM 941 N N . TRP A 1 131 ? 26.691 -12.054 -18.414 1.00 53.28 131 TRP A N 1
ATOM 942 C CA . TRP A 1 131 ? 27.760 -11.142 -17.979 1.00 53.28 131 TRP A CA 1
ATOM 943 C C . TRP A 1 131 ? 27.347 -9.667 -17.980 1.00 53.28 131 TRP A C 1
ATOM 945 O O . TRP A 1 131 ? 27.977 -8.850 -17.311 1.00 53.28 131 TRP A O 1
ATOM 955 N N . SER A 1 132 ? 26.269 -9.305 -18.679 1.00 58.47 132 SER A N 1
ATOM 956 C CA . SER A 1 132 ? 25.736 -7.936 -18.677 1.00 58.47 132 SER A CA 1
ATOM 957 C C . SER A 1 132 ? 24.915 -7.621 -17.423 1.00 58.47 132 SER A C 1
ATOM 959 O O . SER A 1 132 ? 24.795 -6.455 -17.052 1.00 58.47 132 SER A O 1
ATOM 961 N N . PHE A 1 133 ? 24.373 -8.642 -16.744 1.00 58.12 133 PHE A N 1
ATOM 962 C CA . PHE A 1 133 ? 23.605 -8.486 -15.502 1.00 58.12 133 PHE A CA 1
ATOM 963 C C . PHE A 1 133 ? 24.305 -7.634 -14.434 1.00 58.12 133 PHE A C 1
ATOM 965 O O . PHE A 1 133 ? 23.671 -6.690 -13.965 1.00 58.12 133 PHE A O 1
ATOM 972 N N . PRO A 1 134 ? 25.576 -7.883 -14.056 1.00 62.84 134 PRO A N 1
ATOM 973 C CA . PRO A 1 134 ? 26.259 -7.051 -13.067 1.00 62.84 134 PRO A CA 1
ATOM 974 C C . PRO A 1 134 ? 26.433 -5.604 -13.533 1.00 62.84 134 PRO A C 1
ATOM 976 O O . PRO A 1 134 ? 26.301 -4.700 -12.719 1.00 62.84 134 PRO A O 1
ATOM 979 N N . VAL A 1 135 ? 26.644 -5.355 -14.829 1.00 65.88 135 VAL A N 1
ATOM 980 C CA . VAL A 1 135 ? 26.763 -3.990 -15.375 1.00 65.88 135 VAL A CA 1
ATOM 981 C C . VAL A 1 135 ? 25.420 -3.257 -15.334 1.00 65.88 135 VAL A C 1
ATOM 983 O O . VAL A 1 135 ? 25.366 -2.076 -15.001 1.00 65.88 135 VAL A O 1
ATOM 986 N N . VAL A 1 136 ? 24.318 -3.959 -15.607 1.00 64.25 136 VAL A N 1
ATOM 987 C CA . VAL A 1 136 ? 22.960 -3.408 -15.487 1.00 64.25 136 VAL A CA 1
ATOM 988 C C . VAL A 1 136 ? 22.584 -3.186 -14.018 1.00 64.25 136 VAL A C 1
ATOM 990 O O . VAL A 1 136 ? 21.982 -2.160 -13.704 1.00 64.25 136 VAL A O 1
ATOM 993 N N . LEU A 1 137 ? 22.984 -4.075 -13.102 1.00 64.62 137 LEU A N 1
ATOM 994 C CA . LEU A 1 137 ? 22.776 -3.901 -11.658 1.00 64.62 137 LEU A CA 1
ATOM 995 C C . LEU A 1 137 ? 23.622 -2.766 -11.065 1.00 64.62 137 LEU A C 1
ATOM 997 O O . LEU A 1 137 ? 23.163 -2.086 -10.152 1.00 64.62 137 LEU A O 1
ATOM 1001 N N . LEU A 1 138 ? 24.837 -2.555 -11.580 1.00 68.50 138 LEU A N 1
ATOM 1002 C CA . LEU A 1 138 ? 25.688 -1.420 -11.211 1.00 68.50 138 LEU A CA 1
ATOM 1003 C C . LEU A 1 138 ? 25.270 -0.120 -11.901 1.00 68.50 138 LEU A C 1
ATOM 1005 O O . LEU A 1 138 ? 25.763 0.947 -11.531 1.00 68.50 138 LEU A O 1
ATOM 1009 N N . SER A 1 139 ? 24.386 -0.180 -12.902 1.00 71.31 139 SER A N 1
ATOM 1010 C CA . SER A 1 139 ? 23.928 1.031 -13.566 1.00 71.31 139 SER A CA 1
ATOM 1011 C C . SER A 1 139 ? 23.186 1.916 -12.553 1.00 71.31 139 SER A C 1
ATOM 1013 O O . SER A 1 139 ? 22.373 1.402 -11.784 1.00 71.31 139 SER A O 1
ATOM 1015 N N . PRO A 1 140 ? 23.398 3.246 -12.566 1.00 70.62 140 PRO A N 1
ATOM 1016 C CA . PRO A 1 140 ? 22.799 4.177 -11.605 1.00 70.62 140 PRO A CA 1
ATOM 1017 C C . PRO A 1 140 ? 21.287 4.025 -11.321 1.00 70.62 140 PRO A C 1
ATOM 1019 O O . PRO A 1 140 ? 20.893 4.257 -10.176 1.00 70.62 140 PRO A O 1
ATOM 1022 N N . PRO A 1 141 ? 20.407 3.644 -12.276 1.00 67.62 141 PRO A N 1
ATOM 1023 C CA . PRO A 1 141 ? 18.975 3.507 -11.987 1.00 67.62 141 PRO A CA 1
ATOM 1024 C C . PRO A 1 141 ? 18.603 2.281 -11.139 1.00 67.62 141 PRO A C 1
ATOM 1026 O O . PRO A 1 141 ? 17.599 2.327 -10.428 1.00 67.62 141 PRO A O 1
ATOM 1029 N N . ALA A 1 142 ? 19.379 1.195 -11.189 1.00 66.31 142 ALA A N 1
ATOM 1030 C CA . ALA A 1 142 ? 19.076 -0.036 -10.459 1.00 66.31 142 ALA A CA 1
ATOM 1031 C C . ALA A 1 142 ? 19.133 0.123 -8.921 1.00 66.31 142 ALA A C 1
ATOM 1033 O O . ALA A 1 142 ? 18.150 -0.238 -8.264 1.00 66.31 142 ALA A O 1
ATOM 1034 N N . PRO A 1 143 ? 20.187 0.712 -8.313 1.00 74.12 143 PRO A N 1
ATOM 1035 C CA . PRO A 1 143 ? 20.218 0.936 -6.872 1.00 74.12 143 PRO A CA 1
ATOM 1036 C C . PRO A 1 143 ? 19.149 1.937 -6.422 1.00 74.12 143 PRO A C 1
ATOM 1038 O O . PRO A 1 143 ? 18.595 1.766 -5.342 1.00 74.12 143 PRO A O 1
ATOM 1041 N N . LEU A 1 144 ? 18.776 2.924 -7.249 1.00 72.19 144 LEU A N 1
ATOM 1042 C CA . LEU A 1 144 ? 17.680 3.853 -6.935 1.00 72.19 144 LEU A CA 1
ATOM 1043 C C . LEU A 1 144 ? 16.325 3.138 -6.826 1.00 72.19 144 LEU A C 1
ATOM 1045 O O . LEU A 1 144 ? 15.578 3.375 -5.876 1.00 72.19 144 LEU A O 1
ATOM 1049 N N . ALA A 1 145 ? 16.020 2.237 -7.765 1.00 70.00 145 ALA A N 1
ATOM 1050 C CA . ALA A 1 145 ? 14.794 1.443 -7.721 1.00 70.00 145 ALA A CA 1
ATOM 1051 C C . ALA A 1 145 ? 14.779 0.479 -6.523 1.00 70.00 145 ALA A C 1
ATOM 1053 O O . ALA A 1 145 ? 13.750 0.332 -5.864 1.00 70.00 145 ALA A O 1
ATOM 1054 N N . LEU A 1 146 ? 15.926 -0.132 -6.206 1.00 73.44 146 LEU A N 1
ATOM 1055 C CA . LEU A 1 146 ? 16.066 -1.057 -5.081 1.00 73.44 146 LEU A CA 1
ATOM 1056 C C . LEU A 1 146 ? 15.921 -0.332 -3.738 1.00 73.44 146 LEU A C 1
ATOM 1058 O O . LEU A 1 146 ? 15.174 -0.792 -2.881 1.00 73.44 146 LEU A O 1
ATOM 1062 N N . VAL A 1 147 ? 16.546 0.839 -3.578 1.00 79.06 147 VAL A N 1
ATOM 1063 C CA . VAL A 1 147 ? 16.372 1.700 -2.396 1.00 79.06 147 VAL A CA 1
ATOM 1064 C C . VAL A 1 147 ? 14.917 2.153 -2.257 1.00 79.06 147 VAL A C 1
ATOM 1066 O O . VAL A 1 147 ? 14.377 2.124 -1.155 1.00 79.06 147 VAL A O 1
ATOM 1069 N N . GLY A 1 148 ? 14.252 2.509 -3.361 1.00 74.62 148 GLY A N 1
ATOM 1070 C CA . GLY A 1 148 ? 12.826 2.846 -3.364 1.00 74.62 148 GLY A CA 1
ATOM 1071 C C . GLY A 1 148 ? 11.940 1.685 -2.900 1.00 74.62 148 GLY A C 1
ATOM 1072 O O . GLY A 1 148 ? 11.091 1.872 -2.030 1.00 74.62 148 GLY A O 1
ATOM 1073 N N . ALA A 1 149 ? 12.174 0.476 -3.417 1.00 72.62 149 ALA A N 1
ATOM 1074 C CA . ALA A 1 149 ? 11.466 -0.728 -2.985 1.00 72.62 149 ALA A CA 1
ATOM 1075 C C . ALA A 1 149 ? 11.737 -1.049 -1.505 1.00 72.62 149 ALA A C 1
ATOM 1077 O O . ALA A 1 149 ? 10.796 -1.316 -0.758 1.00 72.62 149 ALA A O 1
ATOM 1078 N N . LEU A 1 150 ? 12.998 -0.938 -1.071 1.00 78.69 150 LEU A N 1
ATOM 1079 C CA . LEU A 1 150 ? 13.421 -1.169 0.309 1.00 78.69 150 LEU A CA 1
ATOM 1080 C C . LEU A 1 150 ? 12.722 -0.203 1.279 1.00 78.69 150 LEU A C 1
ATOM 1082 O O . LEU A 1 150 ? 12.185 -0.632 2.299 1.00 78.69 150 LEU A O 1
ATOM 1086 N N . LEU A 1 151 ? 12.666 1.087 0.935 1.00 76.94 151 LEU A N 1
ATOM 1087 C CA . LEU A 1 151 ? 11.961 2.113 1.709 1.00 76.94 151 LEU A CA 1
ATOM 1088 C C . LEU A 1 151 ? 10.465 1.802 1.845 1.00 76.94 151 LEU A C 1
ATOM 1090 O O . LEU A 1 151 ? 9.908 1.963 2.928 1.00 76.94 151 LEU A O 1
ATOM 1094 N N . VAL A 1 152 ? 9.816 1.319 0.779 1.00 73.81 152 VAL A N 1
ATOM 1095 C CA . VAL A 1 152 ? 8.399 0.917 0.827 1.00 73.81 152 VAL A CA 1
ATOM 1096 C C . VAL A 1 152 ? 8.195 -0.298 1.735 1.00 73.81 152 VAL A C 1
ATOM 1098 O O . VAL A 1 152 ? 7.237 -0.327 2.503 1.00 73.81 152 VAL A O 1
ATOM 1101 N N . THR A 1 153 ? 9.098 -1.281 1.703 1.00 77.25 153 THR A N 1
ATOM 1102 C CA . THR A 1 153 ? 9.012 -2.458 2.584 1.00 77.25 153 THR A CA 1
ATOM 1103 C C . THR A 1 153 ? 9.268 -2.157 4.052 1.00 77.25 153 THR A C 1
ATOM 1105 O O . THR A 1 153 ? 8.589 -2.724 4.905 1.00 77.25 153 THR A O 1
ATOM 1108 N N . LEU A 1 154 ? 10.246 -1.298 4.349 1.00 80.06 154 LEU A N 1
ATOM 1109 C CA . LEU A 1 154 ? 10.628 -0.964 5.721 1.00 80.06 154 LEU A CA 1
ATOM 1110 C C . LEU A 1 154 ? 9.661 0.030 6.365 1.00 80.06 154 LEU A C 1
ATOM 1112 O O . LEU A 1 154 ? 9.634 0.160 7.585 1.00 80.06 154 LEU A O 1
ATOM 1116 N N . SER A 1 155 ? 8.861 0.732 5.563 1.00 77.19 155 SER A N 1
ATOM 1117 C CA . SER A 1 155 ? 7.936 1.723 6.081 1.00 77.19 155 SER A CA 1
ATOM 1118 C C . SER A 1 155 ? 6.703 1.055 6.724 1.00 77.19 155 SER A C 1
ATOM 1120 O O . SER A 1 155 ? 5.945 0.338 6.053 1.00 77.19 155 SER A O 1
ATOM 1122 N N . PRO A 1 156 ? 6.441 1.311 8.021 1.00 74.69 156 PRO A N 1
ATOM 1123 C CA . PRO A 1 156 ? 5.259 0.796 8.713 1.00 74.69 156 PRO A CA 1
ATOM 1124 C C . PRO A 1 156 ? 3.955 1.423 8.196 1.00 74.69 156 PRO A C 1
ATOM 1126 O O . PRO A 1 156 ? 2.884 0.869 8.407 1.00 74.69 156 PRO A O 1
ATOM 1129 N N . LEU A 1 157 ? 4.046 2.539 7.463 1.00 69.75 157 LEU A N 1
ATOM 1130 C CA . LEU A 1 157 ? 2.903 3.258 6.895 1.00 69.75 157 LEU A CA 1
ATOM 1131 C C . LEU A 1 157 ? 2.216 2.505 5.747 1.00 69.75 157 LEU A C 1
ATOM 1133 O O . LEU A 1 157 ? 1.051 2.770 5.458 1.00 69.75 157 LEU A O 1
ATOM 1137 N N . TYR A 1 158 ? 2.916 1.588 5.074 1.00 69.69 158 TYR A N 1
ATOM 1138 C CA . TYR A 1 158 ? 2.345 0.840 3.957 1.00 69.69 158 TYR A CA 1
ATOM 1139 C C . TYR A 1 158 ? 1.682 -0.449 4.436 1.00 69.69 158 TYR A C 1
ATOM 1141 O O . TYR A 1 158 ? 2.327 -1.307 5.046 1.00 69.69 158 TYR A O 1
ATOM 1149 N N . ARG A 1 159 ? 0.393 -0.603 4.105 1.00 75.88 159 ARG A N 1
ATOM 1150 C CA . ARG A 1 159 ? -0.372 -1.832 4.352 1.00 75.88 159 ARG A CA 1
ATOM 1151 C C . ARG A 1 159 ? 0.208 -2.992 3.538 1.00 75.88 159 ARG A C 1
ATOM 1153 O O . ARG A 1 159 ? 0.831 -2.792 2.495 1.00 75.88 159 ARG A O 1
ATOM 1160 N N . GLY A 1 160 ? -0.041 -4.226 3.985 1.00 78.06 160 GLY A N 1
ATOM 1161 C CA . GLY A 1 160 ? 0.503 -5.437 3.352 1.00 78.06 160 GLY A CA 1
ATOM 1162 C C . GLY A 1 160 ? 0.228 -5.534 1.846 1.00 78.06 160 GLY A C 1
ATOM 1163 O O . GLY A 1 160 ? 1.094 -5.966 1.091 1.00 78.06 160 GLY A O 1
ATOM 1164 N N . VAL A 1 161 ? -0.930 -5.044 1.391 1.00 72.75 161 VAL A N 1
ATOM 1165 C CA . VAL A 1 161 ? -1.320 -5.044 -0.031 1.00 72.75 161 VAL A CA 1
ATOM 1166 C C . VAL A 1 161 ? -0.438 -4.122 -0.884 1.00 72.75 161 VAL A C 1
ATOM 1168 O O . VAL A 1 161 ? -0.104 -4.465 -2.017 1.00 72.75 161 VAL A O 1
ATOM 1171 N N . ASP A 1 162 ? -0.010 -2.983 -0.335 1.00 70.44 162 ASP A N 1
ATOM 1172 C CA . ASP A 1 162 ? 0.849 -2.021 -1.037 1.00 70.44 162 ASP A CA 1
ATOM 1173 C C . ASP A 1 162 ? 2.295 -2.521 -1.115 1.00 70.44 162 ASP A C 1
ATOM 1175 O O . ASP A 1 162 ? 2.964 -2.359 -2.138 1.00 70.44 162 ASP A O 1
ATOM 1179 N N . ARG A 1 163 ? 2.756 -3.218 -0.067 1.00 76.88 163 ARG A N 1
ATOM 1180 C CA . ARG A 1 163 ? 4.051 -3.914 -0.081 1.00 76.88 163 ARG A CA 1
ATOM 1181 C C . ARG A 1 163 ? 4.075 -4.982 -1.173 1.00 76.88 163 ARG A C 1
ATOM 1183 O O . ARG A 1 163 ? 5.039 -5.062 -1.929 1.00 76.88 163 ARG A O 1
ATOM 1190 N N . LEU A 1 164 ? 2.998 -5.757 -1.298 1.00 74.69 164 LEU A N 1
ATOM 1191 C CA . LEU A 1 164 ? 2.876 -6.811 -2.308 1.00 74.69 164 LEU A CA 1
ATOM 1192 C C . LEU A 1 164 ? 2.844 -6.236 -3.731 1.00 74.69 164 LEU A C 1
ATOM 1194 O O . LEU A 1 164 ? 3.485 -6.782 -4.624 1.00 74.69 164 LEU A O 1
ATOM 1198 N N . ALA A 1 165 ? 2.178 -5.095 -3.936 1.00 72.19 165 ALA A N 1
ATOM 1199 C CA . ALA A 1 165 ? 2.182 -4.392 -5.219 1.00 72.19 165 ALA A CA 1
ATOM 1200 C C . ALA A 1 165 ? 3.582 -3.885 -5.612 1.00 72.19 165 ALA A C 1
ATOM 1202 O O . ALA A 1 165 ? 3.983 -4.038 -6.767 1.00 72.19 165 ALA A O 1
ATOM 1203 N N . ALA A 1 166 ? 4.349 -3.335 -4.664 1.00 72.06 166 ALA A N 1
ATOM 1204 C CA . ALA A 1 166 ? 5.730 -2.915 -4.908 1.00 72.06 166 ALA A CA 1
ATOM 1205 C C . ALA A 1 166 ? 6.633 -4.108 -5.266 1.00 72.06 166 ALA A C 1
ATOM 1207 O O . ALA A 1 166 ? 7.430 -4.032 -6.202 1.00 72.06 166 ALA A O 1
ATOM 1208 N N . TRP A 1 167 ? 6.452 -5.239 -4.581 1.00 75.62 167 TRP A N 1
ATOM 1209 C CA . TRP A 1 167 ? 7.168 -6.476 -4.887 1.00 75.62 167 TRP A CA 1
ATOM 1210 C C . TRP A 1 167 ? 6.775 -7.093 -6.225 1.00 75.62 167 TRP A C 1
ATOM 1212 O O . TRP A 1 167 ? 7.644 -7.625 -6.902 1.00 75.62 167 TRP A O 1
ATOM 1222 N N . LEU A 1 168 ? 5.510 -6.996 -6.640 1.00 73.38 168 LEU A N 1
ATOM 1223 C CA . LEU A 1 168 ? 5.042 -7.469 -7.949 1.00 73.38 168 LEU A CA 1
ATOM 1224 C C . LEU A 1 168 ? 5.521 -6.586 -9.110 1.00 73.38 168 LEU A C 1
ATOM 1226 O O . LEU A 1 168 ? 5.633 -7.066 -10.239 1.00 73.38 168 LEU A O 1
ATOM 1230 N N . ALA A 1 169 ? 5.860 -5.321 -8.852 1.00 71.62 169 ALA A N 1
ATOM 1231 C CA . ALA A 1 169 ? 6.411 -4.432 -9.872 1.00 71.62 169 ALA A CA 1
ATOM 1232 C C . ALA A 1 169 ? 7.839 -4.831 -10.298 1.00 71.62 169 ALA A C 1
ATOM 1234 O O . ALA A 1 169 ? 8.187 -4.700 -11.471 1.00 71.62 169 ALA A O 1
ATOM 1235 N N . LEU A 1 170 ? 8.654 -5.373 -9.384 1.00 70.88 170 LEU A N 1
ATOM 1236 C CA . LEU A 1 170 ? 10.022 -5.841 -9.663 1.00 70.88 170 LEU A CA 1
ATOM 1237 C C . LEU A 1 170 ? 10.110 -6.948 -10.738 1.00 70.88 170 LEU A C 1
ATOM 1239 O O . LEU A 1 170 ? 10.841 -6.761 -11.715 1.00 70.88 170 LEU A O 1
ATOM 1243 N N . PRO A 1 171 ? 9.380 -8.078 -10.630 1.00 69.81 171 PRO A N 1
ATOM 1244 C CA . PRO A 1 171 ? 9.382 -9.112 -11.656 1.00 69.81 171 PRO A CA 1
ATOM 1245 C C . PRO A 1 171 ? 8.755 -8.619 -12.960 1.00 69.81 171 PRO A C 1
ATOM 1247 O O . PRO A 1 171 ? 9.174 -9.069 -14.021 1.00 69.81 171 PRO A O 1
ATOM 1250 N N . TRP A 1 172 ? 7.829 -7.654 -12.918 1.00 69.75 172 TRP A N 1
ATOM 1251 C CA . TRP A 1 172 ? 7.300 -7.035 -14.135 1.00 69.75 172 TRP A CA 1
ATOM 1252 C C . TRP A 1 172 ? 8.375 -6.233 -14.880 1.00 69.75 172 TRP A C 1
ATOM 1254 O O . TRP A 1 172 ? 8.523 -6.371 -16.092 1.00 69.75 172 TRP A O 1
ATOM 1264 N N . CYS A 1 173 ? 9.199 -5.467 -14.159 1.00 66.94 173 CYS A N 1
ATOM 1265 C CA . CYS A 1 173 ? 10.354 -4.779 -14.737 1.00 66.94 173 CYS A CA 1
ATOM 1266 C C . CYS A 1 173 ? 11.367 -5.763 -15.345 1.00 66.94 173 CYS A C 1
ATOM 1268 O O . CYS A 1 173 ? 11.834 -5.548 -16.463 1.00 66.94 173 CYS A O 1
ATOM 1270 N N . LEU A 1 174 ? 11.670 -6.866 -14.652 1.00 70.44 174 LEU A N 1
ATOM 1271 C CA . LEU A 1 174 ? 12.563 -7.910 -15.171 1.00 70.44 174 LEU A CA 1
ATOM 1272 C C . LEU A 1 174 ? 11.980 -8.615 -16.401 1.00 70.44 174 LEU A C 1
ATOM 1274 O O . LEU A 1 174 ? 12.705 -8.856 -17.365 1.00 70.44 174 LEU A O 1
ATOM 1278 N N . ALA A 1 175 ? 10.677 -8.904 -16.400 1.00 69.50 175 ALA A N 1
ATOM 1279 C CA . ALA A 1 175 ? 9.991 -9.523 -17.527 1.00 69.50 175 ALA A CA 1
ATOM 1280 C C . ALA A 1 175 ? 10.035 -8.624 -18.769 1.00 69.50 175 ALA A C 1
ATOM 1282 O O . ALA A 1 175 ? 10.353 -9.111 -19.850 1.00 69.50 175 ALA A O 1
ATOM 1283 N N . LEU A 1 176 ? 9.797 -7.316 -18.614 1.00 69.69 176 LEU A N 1
ATOM 1284 C CA . LEU A 1 176 ? 9.881 -6.339 -19.707 1.00 69.69 176 LEU A CA 1
ATOM 1285 C C . LEU A 1 176 ? 11.306 -6.226 -20.271 1.00 69.69 176 LEU A C 1
ATOM 1287 O O . LEU A 1 176 ? 11.479 -6.155 -21.489 1.00 69.69 176 LEU A O 1
ATOM 1291 N N . LEU A 1 177 ? 12.329 -6.259 -19.409 1.00 68.19 177 LEU A N 1
ATOM 1292 C CA . LEU A 1 177 ? 13.734 -6.270 -19.832 1.00 68.19 177 LEU A CA 1
ATOM 1293 C C . LEU A 1 177 ? 14.092 -7.554 -20.593 1.00 68.19 177 LEU A C 1
ATOM 1295 O O . LEU A 1 177 ? 14.714 -7.485 -21.654 1.00 68.19 177 LEU A O 1
ATOM 1299 N N . GLY A 1 178 ? 13.663 -8.713 -20.088 1.00 69.69 178 GLY A N 1
ATOM 1300 C CA . GLY A 1 178 ? 13.858 -10.003 -20.752 1.00 69.69 178 GLY A CA 1
ATOM 1301 C C . GLY A 1 178 ? 13.165 -10.064 -22.114 1.00 69.69 178 GLY A C 1
ATOM 1302 O O . GLY A 1 178 ? 13.758 -10.521 -23.090 1.00 69.69 178 GLY A O 1
ATOM 1303 N N . TRP A 1 179 ? 11.946 -9.530 -22.205 1.00 71.06 179 TRP A N 1
ATOM 1304 C CA . TRP A 1 179 ? 11.204 -9.429 -23.462 1.00 71.06 179 TRP A CA 1
ATOM 1305 C C . TRP A 1 179 ? 11.906 -8.526 -24.480 1.00 71.06 179 TRP A C 1
ATOM 1307 O O . TRP A 1 179 ? 12.037 -8.904 -25.643 1.00 71.06 179 TRP A O 1
ATOM 1317 N N . GLY A 1 180 ? 12.421 -7.370 -24.049 1.00 69.00 180 GLY A N 1
ATOM 1318 C CA . GLY A 1 180 ? 13.210 -6.487 -24.913 1.00 69.00 180 GLY A CA 1
ATOM 1319 C C . GLY A 1 180 ? 14.457 -7.177 -25.476 1.00 69.00 180 GLY A C 1
ATOM 1320 O O . GLY A 1 180 ? 14.710 -7.118 -26.679 1.00 69.00 180 GLY A O 1
ATOM 1321 N N . ALA A 1 181 ? 15.190 -7.908 -24.632 1.00 68.31 181 ALA A N 1
ATOM 1322 C CA . ALA A 1 181 ? 16.364 -8.675 -25.051 1.00 68.31 181 ALA A CA 1
ATOM 1323 C C . ALA A 1 181 ? 16.019 -9.818 -26.024 1.00 68.31 181 ALA A C 1
ATOM 1325 O O . ALA A 1 181 ? 16.762 -10.070 -26.973 1.00 68.31 181 ALA A O 1
ATOM 1326 N N . PHE A 1 182 ? 14.885 -10.493 -25.820 1.00 70.38 182 PHE A N 1
ATOM 1327 C CA . PHE A 1 182 ? 14.411 -11.541 -26.724 1.00 70.38 182 PHE A CA 1
ATOM 1328 C C . PHE A 1 182 ? 14.090 -10.990 -28.119 1.00 70.38 182 PHE A C 1
ATOM 1330 O O . PHE A 1 182 ? 14.540 -11.556 -29.116 1.00 70.38 182 PHE A O 1
ATOM 1337 N N . ILE A 1 183 ? 13.382 -9.855 -28.193 1.00 67.81 183 ILE A N 1
ATOM 1338 C CA . ILE A 1 183 ? 13.076 -9.188 -29.467 1.00 67.81 183 ILE A CA 1
ATOM 1339 C C . ILE A 1 183 ? 14.372 -8.820 -30.197 1.00 67.81 183 ILE A C 1
ATOM 1341 O O . ILE A 1 183 ? 14.491 -9.087 -31.388 1.00 67.81 183 ILE A O 1
ATOM 1345 N N . LEU A 1 184 ? 15.365 -8.265 -29.496 1.00 64.88 184 LEU A N 1
ATOM 1346 C CA . LEU A 1 184 ? 16.659 -7.930 -30.099 1.00 64.88 184 LEU A CA 1
ATOM 1347 C C . LEU A 1 184 ? 17.356 -9.132 -30.718 1.00 64.88 184 LEU A C 1
ATOM 1349 O O . LEU A 1 184 ? 17.848 -9.048 -31.841 1.00 64.88 184 LEU A O 1
ATOM 1353 N N . ARG A 1 185 ? 17.384 -10.247 -29.986 1.00 70.94 185 ARG A N 1
ATOM 1354 C CA . ARG A 1 185 ? 18.022 -11.471 -30.460 1.00 70.94 185 ARG A CA 1
ATOM 1355 C C . ARG A 1 185 ? 17.337 -11.997 -31.718 1.00 70.94 185 ARG A C 1
ATOM 1357 O O . ARG A 1 185 ? 18.019 -12.382 -32.657 1.00 70.94 185 ARG A O 1
ATOM 1364 N N . ALA A 1 186 ? 16.006 -11.944 -31.759 1.00 67.38 186 ALA A N 1
ATOM 1365 C CA . ALA A 1 186 ? 15.242 -12.336 -32.938 1.00 67.38 186 ALA A CA 1
ATOM 1366 C C . ALA A 1 186 ? 15.556 -11.454 -34.163 1.00 67.38 186 ALA A C 1
ATOM 1368 O O . ALA A 1 186 ? 15.643 -11.964 -35.278 1.00 67.38 186 ALA A O 1
ATOM 1369 N N . VAL A 1 187 ? 15.770 -10.147 -33.966 1.00 68.19 187 VAL A N 1
ATOM 1370 C CA . VAL A 1 187 ? 16.147 -9.229 -35.054 1.00 68.19 187 VAL A CA 1
ATOM 1371 C C . VAL A 1 187 ? 17.563 -9.499 -35.560 1.00 68.19 187 VAL A C 1
ATOM 1373 O O . VAL A 1 187 ? 17.759 -9.577 -36.771 1.00 68.19 187 VAL A O 1
ATOM 1376 N N . ASP A 1 188 ? 18.536 -9.666 -34.660 1.00 70.44 188 ASP A N 1
ATOM 1377 C CA . ASP A 1 188 ? 19.939 -9.912 -35.025 1.00 70.44 188 ASP A CA 1
ATOM 1378 C C . ASP A 1 188 ? 20.101 -11.221 -35.821 1.00 70.44 188 ASP A C 1
ATOM 1380 O O . ASP A 1 188 ? 20.773 -11.252 -36.854 1.00 70.44 188 ASP A O 1
ATOM 1384 N N . GLU A 1 189 ? 19.403 -12.284 -35.407 1.00 69.56 189 GLU A N 1
ATOM 1385 C CA . GLU A 1 189 ? 19.403 -13.578 -36.104 1.00 69.56 189 GLU A CA 1
ATOM 1386 C C . GLU A 1 189 ? 18.828 -13.460 -37.529 1.00 69.56 189 GLU A C 1
ATOM 1388 O O . GLU A 1 189 ? 19.366 -14.044 -38.475 1.00 69.56 189 GLU A O 1
ATOM 1393 N N . CYS A 1 190 ? 17.772 -12.654 -37.704 1.00 68.81 190 CYS A N 1
ATOM 1394 C CA . CYS A 1 190 ? 17.172 -12.390 -39.013 1.00 68.81 190 CYS A CA 1
ATOM 1395 C C . CYS A 1 190 ? 18.110 -11.604 -39.939 1.00 68.81 190 CYS A C 1
ATOM 1397 O O . CYS A 1 190 ? 18.212 -11.921 -41.124 1.00 68.81 190 CYS A O 1
ATOM 1399 N N . VAL A 1 191 ? 18.825 -10.605 -39.411 1.00 70.81 191 VAL A N 1
ATOM 1400 C CA . VAL A 1 191 ? 19.790 -9.820 -40.196 1.00 70.81 191 VAL A CA 1
ATOM 1401 C C . VAL A 1 191 ? 20.995 -10.675 -40.600 1.00 70.81 191 VAL A C 1
ATOM 1403 O O . VAL A 1 191 ? 21.428 -10.603 -41.749 1.00 70.81 191 VAL A O 1
ATOM 1406 N N . ARG A 1 192 ? 21.522 -11.514 -39.695 1.00 69.81 192 ARG A N 1
ATOM 1407 C CA . ARG A 1 192 ? 22.701 -12.356 -39.971 1.00 69.81 192 ARG A CA 1
ATOM 1408 C C . ARG A 1 192 ? 22.442 -13.478 -40.962 1.00 69.81 192 ARG A C 1
ATOM 1410 O O . ARG A 1 192 ? 23.297 -13.749 -41.799 1.00 69.81 192 ARG A O 1
ATOM 1417 N N . THR A 1 193 ? 21.312 -14.171 -40.843 1.00 72.50 193 THR A N 1
ATOM 1418 C CA . THR A 1 193 ? 21.075 -15.380 -41.646 1.00 72.50 193 THR A CA 1
ATOM 1419 C C . THR A 1 193 ? 20.723 -15.074 -43.098 1.00 72.50 193 THR A C 1
ATOM 1421 O O . THR A 1 193 ? 20.781 -15.984 -43.923 1.00 72.50 193 THR A O 1
ATOM 1424 N N . GLY A 1 194 ? 20.360 -13.825 -43.431 1.00 64.25 194 GLY A N 1
ATOM 1425 C CA . GLY A 1 194 ? 19.994 -13.422 -44.795 1.00 64.25 194 GLY A CA 1
ATOM 1426 C C . GLY A 1 194 ? 18.862 -14.265 -45.392 1.00 64.25 194 GLY A C 1
ATOM 1427 O O . GLY A 1 194 ? 18.669 -14.286 -46.608 1.00 64.25 194 GLY A O 1
ATOM 1428 N N . SER A 1 195 ? 18.144 -15.012 -44.549 1.00 58.53 195 SER A N 1
ATOM 1429 C CA . SER A 1 195 ? 17.184 -16.002 -44.993 1.00 58.53 195 SER A CA 1
ATOM 1430 C C . SER A 1 195 ? 15.898 -15.288 -45.398 1.00 58.53 195 SER A C 1
ATOM 1432 O O . SER A 1 195 ? 15.286 -14.550 -44.627 1.00 58.53 195 SER A O 1
ATOM 1434 N N . SER A 1 196 ? 15.453 -15.532 -46.630 1.00 58.81 196 SER A N 1
ATOM 1435 C CA . SER A 1 196 ? 14.168 -15.060 -47.169 1.00 58.81 196 SER A CA 1
ATOM 1436 C C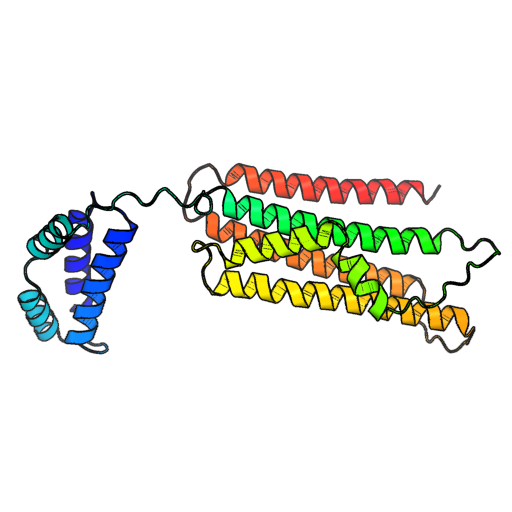 . SER A 1 196 ? 12.946 -15.578 -46.390 1.00 5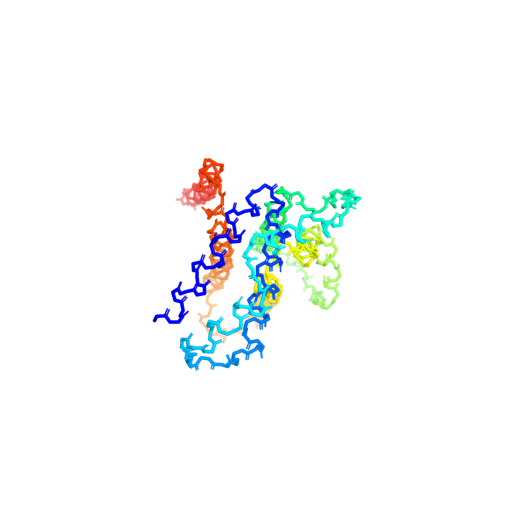8.81 196 SER A C 1
ATOM 1438 O O . SER A 1 196 ? 11.816 -15.199 -46.686 1.00 58.81 196 SER A O 1
ATOM 1440 N N . PHE A 1 197 ? 13.178 -16.425 -45.383 1.00 53.16 197 PHE A N 1
ATOM 1441 C CA . PHE A 1 197 ? 12.196 -17.007 -44.476 1.00 53.16 197 PHE A CA 1
ATOM 1442 C C . PHE A 1 197 ? 12.032 -16.253 -43.149 1.00 53.16 197 PHE A C 1
ATOM 1444 O O . PHE A 1 197 ? 11.350 -16.758 -42.259 1.00 53.16 197 PHE A O 1
ATOM 1451 N N . CYS A 1 198 ? 12.562 -15.033 -43.000 1.00 57.88 198 CYS A N 1
ATOM 1452 C CA . CYS A 1 198 ? 12.051 -14.120 -41.973 1.00 57.88 198 CYS A CA 1
ATOM 1453 C C . CYS A 1 198 ? 10.610 -13.740 -42.344 1.00 57.88 198 CYS A C 1
ATOM 1455 O O . CYS A 1 198 ? 10.350 -12.782 -43.070 1.00 57.88 198 CYS A O 1
ATOM 1457 N N . THR A 1 199 ? 9.662 -14.564 -41.903 1.00 49.06 199 THR A N 1
ATOM 1458 C CA . THR A 1 199 ? 8.237 -14.466 -42.206 1.00 49.06 199 THR A CA 1
ATOM 1459 C C . THR A 1 199 ? 7.667 -13.154 -41.669 1.00 49.06 199 THR A C 1
ATOM 1461 O O . THR A 1 199 ? 7.241 -13.079 -40.522 1.00 49.06 199 THR A O 1
ATOM 1464 N N . GLY A 1 200 ? 7.666 -12.105 -42.490 1.00 53.78 200 GLY A N 1
ATOM 1465 C CA . GLY A 1 200 ? 6.730 -10.979 -42.403 1.00 53.78 200 GLY A CA 1
ATOM 1466 C C . GLY A 1 200 ? 6.815 -10.053 -41.185 1.00 53.78 200 GLY A C 1
ATOM 1467 O O . GLY A 1 200 ? 6.029 -9.111 -41.113 1.00 53.78 200 GLY A O 1
ATOM 1468 N N . ILE A 1 201 ? 7.742 -10.253 -40.246 1.00 56.25 201 ILE A N 1
ATOM 1469 C CA . ILE A 1 201 ? 7.971 -9.302 -39.150 1.00 56.25 201 ILE A CA 1
ATOM 1470 C C . ILE A 1 201 ? 8.894 -8.210 -39.692 1.00 56.25 201 ILE A C 1
ATOM 1472 O O . ILE A 1 201 ? 10.114 -8.266 -39.554 1.00 56.25 201 ILE A O 1
ATOM 1476 N N . GLY A 1 202 ? 8.304 -7.240 -40.391 1.00 64.69 202 GLY A N 1
ATOM 1477 C CA . GLY A 1 202 ? 9.030 -6.077 -40.890 1.00 64.69 202 GLY A CA 1
ATOM 1478 C C . GLY A 1 202 ? 9.670 -5.289 -39.743 1.00 64.69 202 GLY A C 1
ATOM 1479 O O . GLY A 1 202 ? 9.239 -5.373 -38.590 1.00 64.69 202 GLY A O 1
ATOM 1480 N N . ALA A 1 203 ? 10.675 -4.466 -40.055 1.00 62.00 203 ALA A N 1
ATOM 1481 C CA . ALA A 1 203 ? 11.289 -3.550 -39.085 1.00 62.00 203 ALA A CA 1
ATOM 1482 C C . ALA A 1 203 ? 10.239 -2.693 -38.343 1.00 62.00 203 ALA A C 1
ATOM 1484 O O . ALA A 1 203 ? 10.411 -2.344 -37.173 1.00 62.00 203 ALA A O 1
ATOM 1485 N N . ASP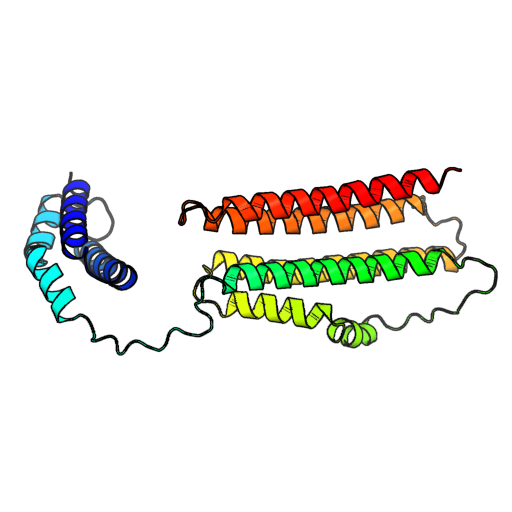 A 1 204 ? 9.112 -2.418 -38.999 1.00 63.28 204 ASP A N 1
ATOM 1486 C CA . ASP A 1 204 ? 7.974 -1.704 -38.427 1.00 63.28 204 ASP A CA 1
ATOM 1487 C C . ASP A 1 204 ? 7.248 -2.499 -37.336 1.00 63.28 204 ASP A C 1
ATOM 1489 O O . ASP A 1 204 ? 6.823 -1.917 -36.340 1.00 63.28 204 ASP A O 1
ATOM 1493 N N . THR A 1 205 ? 7.159 -3.825 -37.450 1.00 69.19 205 THR A N 1
ATOM 1494 C CA . THR A 1 205 ? 6.553 -4.692 -36.429 1.00 69.19 205 THR A CA 1
ATOM 1495 C C . THR A 1 205 ? 7.394 -4.710 -35.153 1.00 69.19 205 THR A C 1
ATOM 1497 O O . THR A 1 205 ? 6.851 -4.668 -34.052 1.00 69.19 205 THR A O 1
ATOM 1500 N N . VAL A 1 206 ? 8.724 -4.689 -35.285 1.00 65.06 206 VAL A N 1
ATOM 1501 C CA . VAL A 1 206 ? 9.654 -4.580 -34.148 1.00 65.06 206 VAL A CA 1
ATOM 1502 C C . VAL A 1 206 ? 9.522 -3.216 -33.472 1.00 65.06 206 VAL A C 1
ATOM 1504 O O . VAL A 1 206 ? 9.440 -3.138 -32.246 1.00 65.06 206 VAL A O 1
ATOM 1507 N N . ARG A 1 207 ? 9.446 -2.134 -34.259 1.00 67.69 207 ARG A N 1
ATOM 1508 C CA . ARG A 1 207 ? 9.213 -0.779 -33.735 1.00 67.69 207 ARG A CA 1
ATOM 1509 C C . ARG A 1 207 ? 7.876 -0.688 -33.004 1.00 67.69 207 ARG A C 1
ATOM 1511 O O . ARG A 1 207 ? 7.833 -0.167 -31.893 1.00 67.69 207 ARG A O 1
ATOM 1518 N N . LEU A 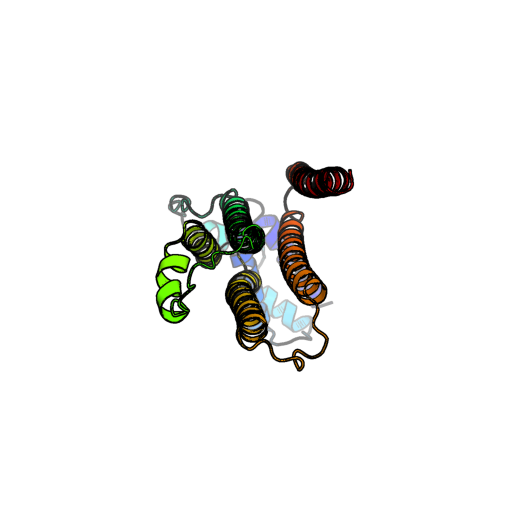1 208 ? 6.811 -1.236 -33.588 1.00 70.06 208 LEU A N 1
ATOM 1519 C CA . LEU A 1 208 ? 5.488 -1.305 -32.967 1.00 70.06 208 LEU A CA 1
ATOM 1520 C C . LEU A 1 208 ? 5.511 -2.128 -31.676 1.00 70.06 208 LEU A C 1
ATOM 1522 O O . LEU A 1 208 ? 4.934 -1.694 -30.684 1.00 70.06 208 LEU A O 1
ATOM 1526 N N . GLY A 1 209 ? 6.227 -3.256 -31.651 1.00 71.44 209 GLY A N 1
ATOM 1527 C CA . GLY A 1 209 ? 6.414 -4.074 -30.452 1.00 71.44 209 GLY A CA 1
ATOM 1528 C C . GLY A 1 209 ? 7.132 -3.317 -29.334 1.00 71.44 209 GLY A C 1
ATOM 1529 O O . GLY A 1 209 ? 6.646 -3.277 -28.206 1.00 71.44 209 GLY A O 1
ATOM 1530 N N . GLY A 1 210 ? 8.238 -2.636 -29.649 1.00 69.69 210 GLY A N 1
ATOM 1531 C CA . GLY A 1 210 ? 8.961 -1.801 -28.686 1.00 69.69 210 GLY A CA 1
ATOM 1532 C C . GLY A 1 210 ? 8.103 -0.656 -28.137 1.00 69.69 210 GLY A C 1
ATOM 1533 O O . GLY A 1 210 ? 8.048 -0.443 -26.926 1.00 69.69 210 GLY A O 1
ATOM 1534 N N . VAL A 1 211 ? 7.369 0.041 -29.010 1.00 71.38 211 VAL A N 1
ATOM 1535 C CA . VAL A 1 211 ? 6.438 1.108 -28.607 1.00 71.38 211 VAL A CA 1
ATOM 1536 C C . VAL A 1 211 ? 5.314 0.559 -27.728 1.00 71.38 211 VAL A C 1
ATOM 1538 O O . VAL A 1 211 ? 4.996 1.174 -26.712 1.00 71.38 211 VAL A O 1
ATOM 1541 N N . ALA A 1 212 ? 4.747 -0.604 -28.061 1.00 70.94 212 ALA A N 1
ATOM 1542 C CA . ALA A 1 212 ? 3.697 -1.243 -27.273 1.00 70.94 212 ALA A CA 1
ATOM 1543 C C . ALA A 1 212 ? 4.183 -1.615 -25.863 1.00 70.94 212 ALA A C 1
ATOM 1545 O O . ALA A 1 212 ? 3.489 -1.336 -24.888 1.00 70.94 212 ALA A O 1
ATOM 1546 N N . VAL A 1 213 ? 5.395 -2.163 -25.733 1.00 70.88 213 VAL A N 1
ATOM 1547 C CA . VAL A 1 213 ? 6.014 -2.489 -24.435 1.00 70.88 213 VAL A CA 1
ATOM 1548 C C . VAL A 1 213 ? 6.200 -1.231 -23.581 1.00 70.88 213 VAL A C 1
ATOM 1550 O O . VAL A 1 213 ? 5.828 -1.221 -22.406 1.00 70.88 213 VAL A O 1
ATOM 1553 N N . VAL A 1 214 ? 6.708 -0.144 -24.170 1.00 70.69 214 VAL A N 1
ATOM 1554 C CA . VAL A 1 214 ? 6.866 1.148 -23.476 1.00 70.69 214 VAL A CA 1
ATOM 1555 C C . VAL A 1 214 ? 5.506 1.723 -23.058 1.00 70.69 214 VAL A C 1
ATOM 1557 O O . VAL A 1 214 ? 5.362 2.229 -21.942 1.00 70.69 214 VAL A O 1
ATOM 1560 N N . LEU A 1 215 ? 4.484 1.609 -23.910 1.00 71.88 215 LEU A N 1
ATOM 1561 C CA . LEU A 1 215 ? 3.116 2.029 -23.599 1.00 71.88 215 LEU A CA 1
ATOM 1562 C C . LEU A 1 215 ? 2.524 1.235 -22.432 1.00 71.88 215 LEU A C 1
ATOM 1564 O O . LEU A 1 215 ? 2.016 1.827 -21.487 1.00 71.88 215 LEU A O 1
ATOM 1568 N N . VAL A 1 216 ? 2.636 -0.092 -22.440 1.00 74.62 216 VAL A N 1
ATOM 1569 C CA . VAL A 1 216 ? 2.135 -0.937 -21.345 1.00 74.62 216 VAL A CA 1
ATOM 1570 C C . VAL A 1 216 ? 2.857 -0.621 -20.032 1.00 74.62 216 VAL A C 1
ATOM 1572 O O . VAL A 1 216 ? 2.205 -0.456 -19.000 1.00 74.62 216 VAL A O 1
ATOM 1575 N N . ALA A 1 217 ? 4.184 -0.467 -20.064 1.00 71.81 217 ALA A N 1
ATOM 1576 C CA . ALA A 1 217 ? 4.974 -0.111 -18.886 1.00 71.81 217 ALA A CA 1
ATOM 1577 C C . ALA A 1 217 ? 4.573 1.260 -18.312 1.00 71.81 217 ALA A C 1
ATOM 1579 O O . ALA A 1 217 ? 4.381 1.407 -17.104 1.00 71.81 217 ALA A O 1
ATOM 1580 N N . SER A 1 218 ? 4.395 2.259 -19.179 1.00 72.38 218 SER A N 1
ATOM 1581 C CA . SER A 1 218 ? 3.979 3.608 -18.776 1.00 72.38 218 SER A CA 1
ATOM 1582 C C . SER A 1 218 ? 2.543 3.652 -18.250 1.00 72.38 218 SER A C 1
ATOM 1584 O O . SER A 1 218 ? 2.301 4.299 -17.232 1.00 72.38 218 SER A O 1
ATOM 1586 N N . VAL A 1 219 ? 1.602 2.919 -18.854 1.00 77.31 219 VAL A N 1
ATOM 1587 C CA . VAL A 1 219 ? 0.231 2.781 -18.334 1.00 77.31 219 VAL A CA 1
ATOM 1588 C C . VAL A 1 219 ? 0.239 2.116 -16.956 1.00 77.31 219 VAL A C 1
ATOM 1590 O O . VAL A 1 219 ? -0.414 2.615 -16.040 1.00 77.31 219 VAL A O 1
ATOM 1593 N N . GLY A 1 220 ? 1.015 1.043 -16.772 1.00 75.38 220 GLY A N 1
ATOM 1594 C CA . GLY A 1 220 ? 1.179 0.386 -15.472 1.00 75.38 220 GLY A CA 1
ATOM 1595 C C . GLY A 1 220 ? 1.708 1.340 -14.397 1.00 75.38 220 GLY A C 1
ATOM 1596 O O . GLY A 1 220 ? 1.143 1.417 -13.305 1.00 75.38 220 GLY A O 1
ATOM 1597 N N . LEU A 1 221 ? 2.728 2.137 -14.734 1.00 73.31 221 LEU A N 1
ATOM 1598 C CA . LEU A 1 221 ? 3.275 3.168 -13.850 1.00 73.31 221 LEU A CA 1
ATOM 1599 C C . LEU A 1 221 ? 2.219 4.226 -13.489 1.00 73.31 221 LEU A C 1
ATOM 1601 O O . LEU A 1 221 ? 2.059 4.561 -12.318 1.00 73.31 221 LEU A O 1
ATOM 1605 N N . VAL A 1 222 ? 1.463 4.726 -14.470 1.00 76.44 222 VAL A N 1
ATOM 1606 C CA . VAL A 1 222 ? 0.406 5.726 -14.246 1.00 76.44 222 VAL A CA 1
ATOM 1607 C C . VAL A 1 222 ? -0.702 5.179 -13.346 1.00 76.44 222 VAL A C 1
ATOM 1609 O O . VAL A 1 222 ? -1.140 5.877 -12.434 1.00 76.44 222 VAL A O 1
ATOM 1612 N N . LEU A 1 223 ? -1.141 3.935 -13.552 1.00 76.38 223 LEU A N 1
ATOM 1613 C CA . LEU A 1 223 ? -2.160 3.302 -12.710 1.00 76.38 223 LEU A CA 1
ATOM 1614 C C . LEU A 1 223 ? -1.678 3.116 -11.268 1.00 76.38 223 LEU A C 1
ATOM 1616 O O . LEU A 1 223 ? -2.443 3.353 -10.331 1.00 76.38 223 LEU A O 1
ATOM 1620 N N . LEU A 1 224 ? -0.409 2.746 -11.087 1.00 72.50 224 LEU A N 1
ATOM 1621 C CA . LEU A 1 224 ? 0.213 2.618 -9.772 1.00 72.50 224 LEU A CA 1
ATOM 1622 C C . LEU A 1 224 ? 0.279 3.977 -9.058 1.00 72.50 224 LEU A C 1
ATOM 1624 O O . LEU A 1 224 ? -0.180 4.096 -7.922 1.00 72.50 224 LEU A O 1
ATOM 1628 N N . LEU A 1 225 ? 0.735 5.026 -9.749 1.00 72.69 225 LEU A N 1
ATOM 1629 C CA . LEU A 1 225 ? 0.743 6.396 -9.226 1.00 72.69 225 LEU A CA 1
ATOM 1630 C C . LEU A 1 225 ? -0.669 6.896 -8.889 1.00 72.69 225 LEU A C 1
ATOM 1632 O O . LEU A 1 225 ? -0.875 7.506 -7.841 1.00 72.69 225 LEU A O 1
ATOM 1636 N N . ALA A 1 226 ? -1.659 6.606 -9.737 1.00 74.62 226 ALA A N 1
ATOM 1637 C CA . ALA A 1 226 ? -3.049 6.988 -9.506 1.00 74.62 226 ALA A CA 1
ATOM 1638 C C . ALA A 1 226 ? -3.648 6.278 -8.284 1.00 74.62 226 ALA A C 1
ATOM 1640 O O . ALA A 1 226 ? -4.373 6.905 -7.510 1.00 74.62 226 ALA A O 1
ATOM 1641 N N . ARG A 1 227 ? -3.338 4.990 -8.074 1.00 76.62 227 ARG A N 1
ATOM 1642 C CA . ARG A 1 227 ? -3.749 4.266 -6.861 1.00 76.62 227 ARG A CA 1
ATOM 1643 C C . ARG A 1 227 ? -3.142 4.890 -5.611 1.00 76.62 227 ARG A C 1
ATOM 1645 O O . ARG A 1 227 ? -3.876 5.173 -4.669 1.00 76.62 227 ARG A O 1
ATOM 1652 N N . LEU A 1 228 ? -1.839 5.158 -5.632 1.00 68.50 228 LEU A N 1
ATOM 1653 C CA . LEU A 1 228 ? -1.133 5.767 -4.505 1.00 68.50 228 LEU A CA 1
ATOM 1654 C C . LEU A 1 228 ? -1.663 7.173 -4.187 1.00 68.50 228 LEU A C 1
ATOM 1656 O O . LEU A 1 228 ? -1.808 7.533 -3.021 1.00 68.50 228 LEU A O 1
ATOM 1660 N N . ALA A 1 229 ? -2.028 7.950 -5.210 1.00 69.19 229 ALA A N 1
ATOM 1661 C CA . ALA A 1 229 ? -2.643 9.261 -5.027 1.00 69.19 229 ALA A CA 1
ATOM 1662 C C . ALA A 1 229 ? -4.024 9.179 -4.347 1.00 69.19 229 ALA A C 1
ATOM 1664 O O . ALA A 1 229 ? -4.312 9.992 -3.469 1.00 69.19 229 ALA A O 1
ATOM 1665 N N . ARG A 1 230 ? -4.860 8.186 -4.694 1.00 75.31 230 ARG A N 1
ATOM 1666 C CA . ARG A 1 230 ? -6.203 8.011 -4.098 1.00 75.31 230 ARG A CA 1
ATOM 1667 C C . ARG A 1 230 ? -6.166 7.654 -2.614 1.00 75.31 230 ARG A C 1
ATOM 1669 O O . ARG A 1 230 ? -7.023 8.112 -1.867 1.00 75.31 230 ARG A O 1
ATOM 1676 N N . VAL A 1 231 ? -5.174 6.875 -2.180 1.00 64.69 231 VAL A N 1
ATOM 1677 C CA . VAL A 1 231 ? -4.993 6.531 -0.755 1.00 64.69 231 VAL A CA 1
ATOM 1678 C C . VAL A 1 231 ? -4.693 7.780 0.083 1.00 64.69 231 VAL A C 1
ATOM 1680 O O . VAL A 1 231 ? -5.010 7.836 1.265 1.00 64.69 231 VAL A O 1
ATOM 1683 N N . ARG A 1 232 ? -4.124 8.822 -0.532 1.00 59.69 232 ARG A N 1
ATOM 1684 C CA . ARG A 1 232 ? -3.725 10.054 0.156 1.00 59.69 232 ARG A CA 1
ATOM 1685 C C . ARG A 1 232 ? -4.845 11.077 0.317 1.00 59.69 232 ARG A C 1
ATOM 1687 O O . ARG A 1 232 ? -4.801 11.888 1.236 1.00 59.69 232 ARG A O 1
ATOM 1694 N N . THR A 1 233 ? -5.843 11.052 -0.563 1.00 55.16 233 THR A N 1
ATOM 1695 C CA . THR A 1 233 ? -6.918 12.056 -0.578 1.00 55.16 233 THR A CA 1
ATOM 1696 C C . THR A 1 233 ? -7.955 11.878 0.527 1.00 55.16 233 THR A C 1
ATOM 1698 O O . THR A 1 233 ? -8.784 12.760 0.711 1.00 55.16 233 THR A O 1
ATOM 1701 N N . THR A 1 234 ? -7.914 10.786 1.290 1.00 56.84 234 THR A N 1
ATOM 1702 C CA . THR A 1 234 ? -8.856 10.564 2.396 1.00 56.84 234 THR A CA 1
ATOM 1703 C C . THR A 1 234 ? -8.471 11.289 3.689 1.00 56.84 234 THR A C 1
ATOM 1705 O O . THR A 1 234 ? -9.250 11.242 4.632 1.00 56.84 234 THR A O 1
ATOM 1708 N N . GLY A 1 235 ? -7.307 11.955 3.760 1.00 52.59 235 GLY A N 1
ATOM 1709 C CA . GLY A 1 235 ? -6.781 12.478 5.032 1.00 52.59 235 GLY A CA 1
ATOM 1710 C C . GLY A 1 235 ? -6.426 13.964 5.113 1.00 52.59 235 GLY A C 1
ATOM 1711 O O . GLY A 1 235 ? -6.296 14.464 6.224 1.00 52.59 235 GLY A O 1
ATOM 1712 N N . THR A 1 236 ? -6.244 14.698 4.009 1.00 47.34 236 THR A N 1
ATOM 1713 C CA . THR A 1 236 ? -5.804 16.105 4.094 1.00 47.34 236 THR A CA 1
ATOM 1714 C C . THR A 1 236 ? -6.497 17.001 3.071 1.00 47.34 236 THR A C 1
ATOM 1716 O O . THR A 1 236 ? -6.305 16.885 1.859 1.00 47.34 236 THR A O 1
ATOM 1719 N N . SER A 1 237 ? -7.308 17.929 3.578 1.00 54.56 237 SER A N 1
ATOM 1720 C CA . SER A 1 237 ? -7.798 19.082 2.830 1.00 54.56 237 SER A CA 1
ATOM 1721 C C . SER A 1 237 ? -6.606 19.946 2.380 1.00 54.56 237 SER A C 1
ATOM 1723 O O . SER A 1 237 ? -5.656 20.165 3.125 1.00 54.56 237 SER A O 1
ATOM 1725 N N . ASP A 1 238 ? -6.645 20.406 1.134 1.00 55.47 238 ASP A N 1
ATOM 1726 C CA . ASP A 1 238 ? -5.779 21.411 0.490 1.00 55.47 238 ASP A CA 1
ATOM 1727 C C . ASP A 1 238 ? -4.376 21.030 -0.027 1.00 55.47 238 ASP A C 1
ATOM 1729 O O . ASP A 1 238 ? -3.998 21.508 -1.101 1.00 55.47 238 ASP A O 1
ATOM 1733 N N . ALA A 1 239 ? -3.616 20.117 0.586 1.00 52.62 239 ALA A N 1
ATOM 1734 C CA . ALA A 1 239 ? -2.260 19.804 0.085 1.00 52.62 239 ALA A CA 1
ATOM 1735 C C . ALA A 1 239 ? -2.230 18.915 -1.185 1.00 52.62 239 ALA A C 1
ATOM 1737 O O . ALA A 1 239 ? -1.257 18.922 -1.944 1.00 52.62 239 ALA A O 1
ATOM 1738 N N . GLY A 1 240 ? -3.301 18.160 -1.460 1.00 48.28 240 GLY A N 1
ATOM 1739 C CA . GLY A 1 240 ? -3.373 17.219 -2.589 1.00 48.28 240 GLY A CA 1
ATOM 1740 C C . GLY A 1 240 ? -3.524 17.865 -3.974 1.00 48.28 240 GLY A C 1
ATOM 1741 O O . GLY A 1 240 ? -3.182 17.248 -4.983 1.00 48.28 240 GLY A O 1
ATOM 1742 N N . ARG A 1 241 ? -3.987 19.121 -4.047 1.00 55.66 241 ARG A N 1
ATOM 1743 C CA . ARG A 1 241 ? -4.372 19.776 -5.313 1.00 55.66 241 ARG A CA 1
ATOM 1744 C C . ARG A 1 241 ? -3.186 20.119 -6.226 1.00 55.66 241 ARG A C 1
ATOM 1746 O O . ARG A 1 241 ? -3.328 20.148 -7.446 1.00 55.66 241 ARG A O 1
ATOM 1753 N N . TRP A 1 242 ? -2.008 20.341 -5.646 1.00 56.69 242 TRP A N 1
ATOM 1754 C CA . TRP A 1 242 ? -0.805 20.753 -6.379 1.00 56.69 242 TRP A CA 1
ATOM 1755 C C . TRP A 1 242 ? -0.102 19.583 -7.085 1.00 56.69 242 TRP A C 1
ATOM 1757 O O . TRP A 1 242 ? 0.473 19.754 -8.160 1.00 56.69 242 TRP A O 1
ATOM 1767 N N . TRP A 1 243 ? -0.208 18.368 -6.541 1.00 57.69 243 TRP A N 1
ATOM 1768 C CA . TRP A 1 243 ? 0.464 17.183 -7.087 1.00 57.69 243 TRP A CA 1
ATOM 1769 C C . TRP A 1 243 ? -0.210 16.643 -8.350 1.00 57.69 243 TRP A C 1
ATOM 1771 O O . TRP A 1 243 ? 0.474 16.222 -9.285 1.00 57.69 243 TRP A O 1
ATOM 1781 N N . THR A 1 244 ? -1.540 16.722 -8.434 1.00 60.78 244 THR A N 1
ATOM 1782 C CA . THR A 1 244 ? -2.271 16.367 -9.660 1.00 60.78 244 THR A CA 1
ATOM 1783 C C . THR A 1 244 ? -1.962 17.334 -10.801 1.00 60.78 244 THR A C 1
ATOM 1785 O O . THR A 1 244 ? -1.823 16.903 -11.942 1.00 60.78 244 THR A O 1
ATOM 1788 N N . ALA A 1 245 ? -1.775 18.624 -10.501 1.00 59.03 245 ALA A N 1
ATOM 1789 C CA . ALA A 1 245 ? -1.390 19.616 -11.502 1.00 59.03 245 ALA A CA 1
ATOM 1790 C C . ALA A 1 245 ? 0.029 19.360 -12.041 1.00 59.03 245 ALA A C 1
ATOM 1792 O O . ALA A 1 245 ? 0.230 19.345 -13.254 1.00 59.03 245 ALA A O 1
ATOM 1793 N N . ALA A 1 246 ? 0.996 19.068 -11.163 1.00 65.12 246 ALA A N 1
ATOM 1794 C CA . ALA A 1 246 ? 2.371 18.776 -11.570 1.00 65.12 246 ALA A CA 1
ATOM 1795 C C . ALA A 1 246 ? 2.478 17.510 -12.444 1.00 65.12 246 ALA A C 1
ATOM 1797 O O . ALA A 1 246 ? 3.175 17.519 -13.460 1.00 65.12 246 ALA A O 1
ATOM 1798 N N . GLY A 1 247 ? 1.742 16.444 -12.103 1.00 64.88 247 GLY A N 1
ATOM 1799 C CA . GLY A 1 247 ? 1.716 15.208 -12.894 1.00 64.88 247 GLY A CA 1
ATOM 1800 C C . GLY A 1 247 ? 1.126 15.398 -14.297 1.00 64.88 247 GLY A C 1
ATOM 1801 O O . GLY A 1 247 ? 1.678 14.895 -15.276 1.00 64.88 247 GLY A O 1
ATOM 1802 N N . VAL A 1 248 ? 0.047 16.180 -14.417 1.00 69.31 248 VAL A N 1
ATOM 1803 C CA . VAL A 1 248 ? -0.579 16.493 -15.714 1.00 69.31 248 VAL A CA 1
ATOM 1804 C C . VAL A 1 248 ? 0.331 17.375 -16.573 1.00 69.31 248 VAL A C 1
ATOM 1806 O O . VAL A 1 248 ? 0.478 17.121 -17.768 1.00 69.31 248 VAL A O 1
ATOM 1809 N N . VAL A 1 249 ? 1.001 18.365 -15.976 1.00 73.00 249 VAL A N 1
ATOM 1810 C CA . VAL A 1 249 ? 1.951 19.232 -16.692 1.00 73.00 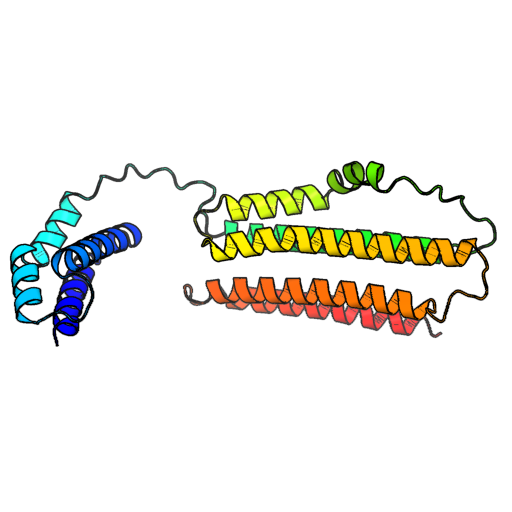249 VAL A CA 1
ATOM 1811 C C . VAL A 1 249 ? 3.147 18.432 -17.213 1.00 73.00 249 VAL A C 1
ATOM 1813 O O . VAL A 1 249 ? 3.543 18.612 -18.364 1.00 73.00 249 VAL A O 1
ATOM 1816 N N . LEU A 1 250 ? 3.684 17.495 -16.425 1.00 75.44 250 LEU A N 1
ATOM 1817 C CA . LEU A 1 250 ? 4.790 16.645 -16.869 1.00 75.44 250 LEU A CA 1
ATOM 1818 C C . LEU A 1 250 ? 4.369 15.728 -18.033 1.00 75.44 250 LEU A C 1
ATOM 1820 O O . LEU A 1 250 ? 5.095 15.609 -19.020 1.00 75.44 250 LEU A O 1
ATOM 1824 N N . ALA A 1 251 ? 3.171 15.137 -17.963 1.00 66.69 251 ALA A N 1
ATOM 1825 C CA . ALA A 1 251 ? 2.624 14.308 -19.038 1.00 66.69 251 ALA A CA 1
ATOM 1826 C C . ALA A 1 251 ? 2.399 15.109 -20.338 1.00 66.69 251 ALA A C 1
ATOM 1828 O O . ALA A 1 251 ? 2.725 14.636 -21.431 1.00 66.69 251 ALA A O 1
ATOM 1829 N N . LEU A 1 252 ? 1.914 16.350 -20.230 1.00 67.50 252 LEU A N 1
ATOM 1830 C CA . LEU A 1 252 ? 1.742 17.256 -21.371 1.00 67.50 252 LEU A CA 1
ATOM 1831 C C . LEU A 1 252 ? 3.083 17.692 -21.982 1.00 67.50 252 LEU A C 1
ATOM 1833 O O . LEU A 1 252 ? 3.209 17.767 -23.207 1.00 67.50 252 LEU A O 1
ATOM 1837 N N . LEU A 1 253 ? 4.113 17.922 -21.165 1.00 67.12 253 LEU A N 1
ATOM 1838 C CA . LEU A 1 253 ? 5.455 18.262 -21.652 1.00 67.12 253 LEU A CA 1
ATOM 1839 C C . LEU A 1 253 ? 6.118 17.095 -22.397 1.00 67.12 253 LEU A C 1
ATOM 1841 O O . LEU A 1 253 ? 6.759 17.301 -23.428 1.00 67.12 253 LEU A O 1
ATOM 1845 N N . VAL A 1 254 ? 5.926 15.858 -21.934 1.00 71.38 254 VAL A N 1
ATOM 1846 C CA . VAL A 1 254 ? 6.439 14.668 -22.633 1.00 71.38 254 VAL A CA 1
ATOM 1847 C C . VAL A 1 254 ? 5.701 14.447 -23.960 1.00 71.38 254 VAL A C 1
ATOM 1849 O O . VAL A 1 254 ? 6.342 14.187 -24.979 1.00 71.38 254 VAL A O 1
ATOM 1852 N N . SER A 1 255 ? 4.377 14.633 -23.976 1.00 68.75 255 SER A N 1
ATOM 1853 C CA . SER A 1 255 ? 3.538 14.525 -25.181 1.00 68.75 255 SER A CA 1
ATOM 1854 C C . SER A 1 255 ? 3.906 15.557 -26.258 1.00 68.75 255 SER A C 1
ATOM 1856 O O . SER A 1 255 ? 4.101 15.221 -27.431 1.00 68.75 255 SER A O 1
ATOM 1858 N N . THR A 1 256 ? 4.084 16.821 -25.868 1.00 63.34 256 THR A N 1
ATOM 1859 C CA . THR A 1 256 ? 4.398 17.905 -26.816 1.00 63.34 256 THR A CA 1
ATOM 1860 C C . THR A 1 256 ? 5.791 17.766 -27.430 1.00 63.34 256 THR A C 1
ATOM 1862 O O . THR A 1 256 ? 5.971 18.070 -28.611 1.00 63.34 256 THR A O 1
ATOM 1865 N N . ARG A 1 257 ? 6.765 17.226 -26.685 1.00 64.56 257 ARG A N 1
ATOM 1866 C CA . ARG A 1 257 ? 8.132 17.005 -27.183 1.00 64.56 257 ARG A CA 1
ATOM 1867 C C . ARG A 1 257 ? 8.228 15.886 -28.228 1.00 64.56 257 ARG A C 1
ATOM 1869 O O . ARG A 1 257 ? 9.118 15.924 -29.075 1.00 64.56 257 ARG A O 1
ATOM 1876 N N . TRP A 1 258 ? 7.317 14.913 -28.201 1.00 58.34 258 TRP A N 1
ATOM 1877 C CA . TRP A 1 258 ? 7.224 13.874 -29.234 1.00 58.34 258 TRP A CA 1
ATOM 1878 C C . TRP A 1 258 ? 6.615 14.403 -30.536 1.00 58.34 258 TRP A C 1
ATOM 1880 O O . TRP A 1 258 ? 7.086 14.068 -31.623 1.00 58.34 258 TRP A O 1
ATOM 1890 N N . ARG A 1 259 ? 5.620 15.293 -30.444 1.00 61.09 259 ARG A N 1
ATOM 1891 C CA . ARG A 1 259 ? 4.930 15.841 -31.620 1.00 61.09 259 ARG A CA 1
ATOM 1892 C C . ARG A 1 259 ? 5.811 16.766 -32.465 1.00 61.09 259 ARG A C 1
ATOM 1894 O O . ARG A 1 259 ? 5.689 16.778 -33.686 1.00 61.09 259 ARG A O 1
ATOM 1901 N N . THR A 1 260 ? 6.723 17.510 -31.844 1.00 58.69 260 THR A N 1
ATOM 1902 C CA . THR A 1 260 ? 7.604 18.450 -32.560 1.00 58.69 260 THR A CA 1
ATOM 1903 C C . THR A 1 260 ? 8.758 17.770 -33.296 1.00 58.69 260 THR A C 1
ATOM 1905 O O . THR A 1 260 ? 9.201 18.284 -34.319 1.00 58.69 260 THR A O 1
ATOM 1908 N N . ARG A 1 261 ? 9.210 16.586 -32.858 1.00 59.62 261 ARG A N 1
ATOM 1909 C CA . ARG A 1 261 ? 10.250 15.828 -33.579 1.00 59.62 261 ARG A CA 1
ATOM 1910 C C . ARG A 1 261 ? 9.731 15.102 -34.821 1.00 59.62 261 ARG A C 1
ATOM 1912 O O . ARG A 1 261 ? 10.485 14.963 -35.775 1.00 59.62 261 ARG A O 1
ATOM 1919 N N . GLY A 1 262 ? 8.457 14.704 -34.849 1.00 53.34 262 GLY A N 1
ATOM 1920 C CA . GLY A 1 262 ? 7.864 14.033 -36.015 1.00 53.34 262 GLY A CA 1
ATOM 1921 C C . GLY A 1 262 ? 7.764 14.916 -37.267 1.00 53.34 262 GLY A C 1
ATOM 1922 O O . GLY A 1 262 ? 7.873 14.413 -38.379 1.00 53.34 262 GLY A O 1
ATOM 1923 N N . HIS A 1 263 ? 7.619 16.236 -37.108 1.00 51.47 263 HIS A N 1
ATOM 1924 C CA . HIS A 1 263 ? 7.465 17.157 -38.242 1.00 51.47 263 HIS A CA 1
ATOM 1925 C C . HIS A 1 263 ? 8.779 17.587 -38.908 1.00 51.47 263 HIS A C 1
ATOM 1927 O O . HIS A 1 263 ? 8.746 18.076 -40.034 1.00 51.47 263 HIS A O 1
ATOM 1933 N N . LEU A 1 264 ? 9.927 17.395 -38.252 1.00 55.94 264 LEU A N 1
ATOM 1934 C CA . LEU A 1 264 ? 11.238 17.758 -38.806 1.00 55.94 264 LEU A CA 1
ATOM 1935 C C . LEU A 1 264 ? 11.883 16.638 -39.634 1.00 55.94 264 LEU A C 1
ATOM 1937 O O . LEU A 1 264 ? 12.867 16.895 -40.310 1.00 55.94 264 LEU A O 1
ATOM 1941 N N . ALA A 1 265 ? 11.332 15.422 -39.613 1.00 49.88 265 ALA A N 1
ATOM 1942 C CA . ALA A 1 265 ? 11.861 14.277 -40.360 1.00 49.88 265 ALA A CA 1
ATOM 1943 C C . ALA A 1 265 ? 11.192 14.058 -41.737 1.00 49.88 265 ALA A C 1
ATOM 1945 O O . ALA A 1 265 ? 11.487 13.075 -42.407 1.00 49.88 265 ALA A O 1
ATOM 1946 N N . LEU A 1 266 ? 10.270 14.940 -42.145 1.00 51.09 266 LEU A N 1
ATOM 1947 C CA . LEU A 1 266 ? 9.490 14.839 -43.393 1.00 51.09 266 LEU A CA 1
ATOM 1948 C C . LEU A 1 266 ? 9.713 16.028 -44.355 1.00 51.09 266 LEU A C 1
ATOM 1950 O O . LEU A 1 266 ? 8.926 16.225 -45.279 1.00 51.09 266 LEU A O 1
ATOM 1954 N N . ARG A 1 267 ? 10.763 16.826 -44.140 1.00 46.72 267 ARG A N 1
ATOM 1955 C CA . ARG A 1 267 ? 11.273 17.831 -45.087 1.00 46.72 267 ARG A CA 1
ATOM 1956 C C . ARG A 1 267 ? 12.723 17.520 -45.405 1.00 46.72 267 ARG A C 1
ATOM 1958 O O . ARG A 1 267 ? 13.102 17.768 -46.566 1.00 46.72 267 ARG A O 1
#

Secondary structure (DSSP, 8-state):
-HHHHHHHHHHHHHHHGGGS-HHHHHHHHHHHHHHHHHHH-SSPPPHHHHHHHHHHH--HHHHHHHHHHT------PPPPTT-STTHHHHHHHHHHHHHHHHHHHHHHHHHHHTTT-SS---------HHHHHHHHHHSTHHHHHHHHHHHHHH-TTS-HHHHHHHHHHHHHHHHHHHHHHHHHHHHHHHHHH--TTS-S--HHHHHHHHHHHHHHHHHHHHHHHHHHHHHHTTT-TTTTHHHHHHHHHHHHHHHHHHHHHHTTS--

Radius of gyration: 29.11 Å; chains: 1; bounding box: 62×38×81 Å

Foldseek 3Di:
DLVVVVVVQLVVLLVLCVVPDPVLNVVLSVVVVVQLCVQQPDDDGDNVSSVVSDVVVPHSVVSSVCSVVPVPPCPPPPPPPLQDPVLVVQLLVLQVVLLVVLLVVLVVVVVVVVPPPPDDDDPPDPPDPVVCVVVSCPPVSNVSNVVSLVSQVPHPPDDPVLNVVSVVVVVVSVVLVVVSVVLVVLVVCCVVVVDPPPPPCPPVVSVVVSVVSVVVNVVSSVVSVVVSLVVPVVPDPPPSPVVVVVVVVVVVVVVVVVVVVVVVVPD

pLDDT: mean 73.05, std 14.55, range [44.47, 97.38]